Protein AF-A0A8H6XZV1-F1 (afdb_monomer)

Radius of gyration: 16.95 Å; Cα contacts (8 Å, |Δi|>4): 227; chains: 1; bounding box: 50×34×44 Å

Foldseek 3Di:
DLALVVLLVLLVVCVLPLLSLLLSLLLSLLLCVLVVDQLVRSLVRLVVSQVVCVVVVNPVSCVSNVVSSVVQNVCSVVVQFQRQLAARDDPSSVVSVVVSCVVRPAAQAAAPWRQGSHTSVLSNDPPRPDHDDNPDPDDPVSVVVVVVCVVVVNGPPDTPDDDPDDPHGDPDPDPVVPVVPVVVVVPD

pLDDT: mean 71.01, std 20.65, range [26.84, 95.88]

Structure (mmCIF, N/CA/C/O backbone):
data_AF-A0A8H6XZV1-F1
#
_entry.id   AF-A0A8H6XZV1-F1
#
loop_
_atom_site.group_PDB
_atom_site.id
_atom_site.type_symbol
_atom_site.label_atom_id
_atom_site.label_alt_id
_atom_site.label_comp_id
_atom_site.label_asym_id
_atom_si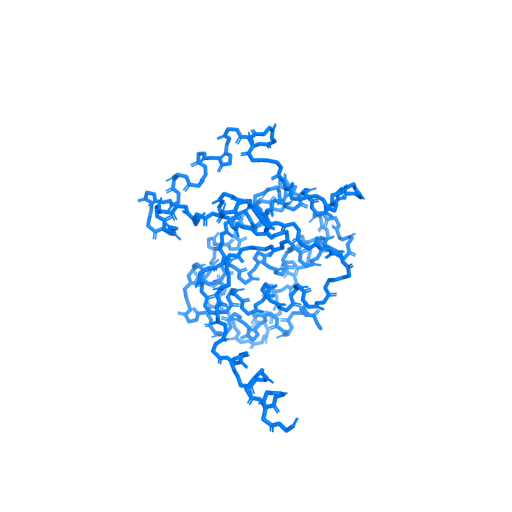te.label_entity_id
_atom_site.label_seq_id
_atom_site.pdbx_PDB_ins_code
_atom_site.Cartn_x
_atom_site.Cartn_y
_atom_site.Cartn_z
_atom_site.occupancy
_atom_site.B_iso_or_equiv
_atom_site.auth_seq_id
_atom_site.auth_comp_id
_atom_site.auth_asym_id
_atom_site.auth_atom_id
_atom_site.pdbx_PDB_model_num
ATOM 1 N N . MET A 1 1 ? 1.923 -13.282 6.979 1.00 62.03 1 MET A N 1
ATOM 2 C CA . MET A 1 1 ? 2.800 -12.203 6.478 1.00 62.03 1 MET A CA 1
ATOM 3 C C . MET A 1 1 ? 2.096 -11.430 5.378 1.00 62.03 1 MET A C 1
ATOM 5 O O . MET A 1 1 ? 1.894 -11.936 4.272 1.00 62.03 1 MET A O 1
ATOM 9 N N . LEU A 1 2 ? 1.661 -10.224 5.756 1.00 76.88 2 LEU A N 1
ATOM 10 C CA . LEU A 1 2 ? 0.868 -9.262 4.983 1.00 76.88 2 LEU A CA 1
ATOM 11 C C . LEU A 1 2 ? -0.341 -9.912 4.285 1.00 76.88 2 LEU A C 1
ATOM 13 O O . LEU A 1 2 ? -0.636 -9.700 3.099 1.00 76.88 2 LEU A O 1
ATOM 17 N N . GLY A 1 3 ? -1.024 -10.777 5.043 1.00 85.38 3 GLY A N 1
ATOM 18 C CA . GLY A 1 3 ? -2.365 -11.261 4.723 1.00 85.38 3 GLY A CA 1
ATOM 19 C C . GLY A 1 3 ? -3.429 -10.193 4.996 1.00 85.38 3 GLY A C 1
ATOM 20 O O . GLY A 1 3 ? -3.113 -9.086 5.419 1.00 85.38 3 GLY A O 1
ATOM 21 N N . GLN A 1 4 ? -4.701 -10.522 4.766 1.00 88.69 4 GLN A N 1
ATOM 22 C CA . GLN A 1 4 ? -5.807 -9.585 5.022 1.00 88.69 4 GLN A CA 1
ATOM 23 C C . GLN A 1 4 ? -5.913 -9.216 6.506 1.00 88.69 4 GLN A C 1
ATOM 25 O O . GLN A 1 4 ? -6.091 -8.049 6.826 1.00 88.69 4 GLN A O 1
ATOM 30 N N . ALA A 1 5 ? -5.721 -10.191 7.400 1.00 91.06 5 ALA A N 1
ATOM 31 C CA . ALA A 1 5 ? -5.729 -9.963 8.843 1.00 91.06 5 ALA A CA 1
ATOM 32 C C . ALA A 1 5 ? -4.570 -9.065 9.309 1.00 91.06 5 ALA A C 1
ATOM 34 O O . ALA A 1 5 ? -4.783 -8.175 10.124 1.00 91.06 5 ALA A O 1
ATOM 35 N N . ASP A 1 6 ? -3.363 -9.267 8.767 1.00 92.00 6 ASP A N 1
ATOM 36 C CA . ASP A 1 6 ? -2.194 -8.442 9.097 1.00 92.00 6 ASP A CA 1
ATOM 37 C C . ASP A 1 6 ? -2.416 -6.985 8.657 1.00 92.00 6 ASP A C 1
ATOM 39 O O . ASP A 1 6 ? -2.192 -6.063 9.430 1.00 92.00 6 ASP A O 1
ATOM 43 N N . ILE A 1 7 ? -2.910 -6.775 7.431 1.00 93.88 7 ILE A N 1
ATOM 44 C CA . ILE A 1 7 ? -3.191 -5.431 6.906 1.00 93.88 7 ILE A CA 1
ATOM 45 C C . ILE A 1 7 ? -4.338 -4.751 7.634 1.00 93.88 7 ILE A C 1
ATOM 47 O O . ILE A 1 7 ? -4.252 -3.557 7.886 1.00 93.88 7 ILE A O 1
ATOM 51 N N . ALA A 1 8 ? -5.379 -5.489 8.014 1.00 93.31 8 ALA A N 1
ATOM 52 C CA . ALA A 1 8 ? -6.466 -4.922 8.798 1.00 93.31 8 ALA A CA 1
ATOM 53 C C . ALA A 1 8 ? -5.961 -4.321 10.119 1.00 93.31 8 ALA A C 1
ATOM 55 O O . ALA A 1 8 ? -6.380 -3.228 10.467 1.00 93.31 8 ALA A O 1
ATOM 56 N N . LYS A 1 9 ? -4.992 -4.963 10.791 1.00 93.38 9 LYS A N 1
ATOM 57 C CA . LYS A 1 9 ? -4.365 -4.403 12.003 1.00 93.38 9 LYS A CA 1
ATOM 58 C C . LYS A 1 9 ? -3.615 -3.097 11.738 1.00 93.38 9 LYS A C 1
ATOM 60 O O . LYS A 1 9 ? -3.653 -2.207 12.574 1.00 93.38 9 LYS A O 1
ATOM 65 N N . TYR A 1 10 ? -2.928 -2.980 10.600 1.00 93.38 10 TYR A N 1
ATOM 66 C CA . TYR A 1 10 ? -2.262 -1.728 10.226 1.00 93.38 10 TYR A CA 1
ATOM 67 C C . TYR A 1 10 ? -3.262 -0.635 9.852 1.00 93.38 10 TYR A C 1
ATOM 69 O O . TYR A 1 10 ? -3.041 0.520 10.187 1.00 93.38 10 TYR A O 1
ATOM 77 N N . LEU A 1 11 ? -4.365 -1.000 9.197 1.00 94.12 11 LEU A N 1
ATOM 78 C CA . LEU A 1 11 ? -5.436 -0.065 8.864 1.00 94.12 11 LEU A CA 1
ATOM 79 C C . LEU A 1 11 ? -6.171 0.439 10.113 1.00 94.12 11 LEU A C 1
ATOM 81 O O . LEU A 1 11 ? -6.528 1.609 10.160 1.00 94.12 11 LEU A O 1
ATOM 85 N N . ASP A 1 12 ? -6.329 -0.399 11.142 1.00 93.19 12 ASP A N 1
ATOM 86 C CA . ASP A 1 12 ? -6.881 0.024 12.437 1.00 93.19 12 ASP A CA 1
ATOM 87 C C . ASP A 1 12 ? -6.015 1.129 13.087 1.00 93.19 12 ASP A C 1
ATOM 89 O O . ASP A 1 12 ? -6.530 1.994 13.786 1.00 93.19 12 ASP A O 1
ATOM 93 N N . GLN A 1 13 ? -4.702 1.136 12.826 1.00 92.44 13 GLN A N 1
ATOM 94 C CA . GLN A 1 13 ? -3.750 2.141 13.328 1.00 92.44 13 GLN A CA 1
ATOM 95 C C . GLN A 1 13 ? -3.710 3.420 12.478 1.00 92.44 13 GLN A C 1
ATOM 97 O O . GLN A 1 13 ? -2.946 4.333 12.785 1.00 92.44 13 GLN A O 1
ATOM 102 N N . CYS A 1 14 ? -4.465 3.487 11.378 1.00 90.69 14 CYS A N 1
ATOM 103 C CA . CYS A 1 14 ? -4.483 4.667 10.519 1.00 90.69 14 CYS A CA 1
ATOM 104 C C . CYS A 1 14 ? -5.343 5.805 11.079 1.00 90.69 14 CYS A C 1
ATOM 106 O O . CYS A 1 14 ? -5.209 6.921 10.583 1.00 90.69 14 CYS A O 1
ATOM 108 N N . GLU A 1 15 ? -6.215 5.537 12.059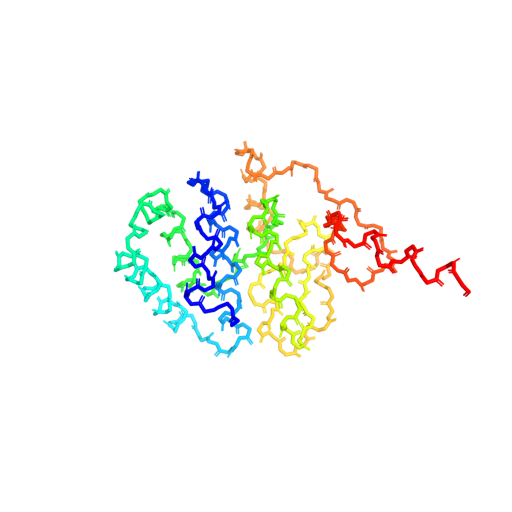 1.00 87.56 15 GLU A N 1
ATOM 109 C CA . GLU A 1 15 ? -7.070 6.544 12.716 1.00 87.56 15 GLU A CA 1
ATOM 110 C C . GLU A 1 15 ? -7.823 7.445 11.708 1.00 87.56 15 GLU A C 1
ATOM 112 O O . GLU A 1 15 ? -7.925 8.657 11.876 1.00 87.56 15 GLU A O 1
ATOM 117 N N . GLY A 1 16 ? -8.290 6.862 10.596 1.00 82.44 16 GLY A N 1
ATOM 118 C CA . GLY A 1 16 ? -8.999 7.568 9.519 1.00 82.44 16 GLY A CA 1
ATOM 119 C C . GLY A 1 16 ? -8.150 8.489 8.636 1.00 82.44 16 GLY A C 1
ATOM 120 O O . GLY A 1 16 ? -8.671 9.120 7.713 1.00 82.44 16 GLY A O 1
ATOM 121 N N . SER A 1 17 ? -6.832 8.549 8.844 1.00 89.25 17 SER A N 1
ATOM 122 C CA . SER A 1 17 ? -5.923 9.308 7.984 1.00 89.25 17 SER A CA 1
ATOM 123 C C . SER A 1 17 ? -5.842 8.692 6.586 1.00 89.25 17 SER A C 1
ATOM 125 O O . SER A 1 17 ? -5.316 7.590 6.397 1.00 89.25 17 SER A O 1
ATOM 127 N N . LYS A 1 18 ? -6.313 9.436 5.576 1.00 89.69 18 LYS A N 1
ATOM 128 C CA . LYS A 1 18 ? -6.272 9.015 4.165 1.00 89.69 18 LYS A CA 1
ATOM 129 C C . LYS A 1 18 ? -4.846 8.700 3.701 1.00 89.69 18 LYS A C 1
ATOM 131 O O . LYS A 1 18 ? -4.644 7.685 3.040 1.00 89.69 18 LYS A O 1
ATOM 136 N N . THR A 1 19 ? -3.860 9.500 4.109 1.00 87.12 19 THR A N 1
ATOM 137 C CA . THR A 1 19 ? -2.440 9.274 3.791 1.00 87.12 19 THR A CA 1
ATOM 138 C C . THR A 1 19 ? -1.932 7.966 4.394 1.00 87.12 19 THR A C 1
ATOM 140 O O . THR A 1 19 ? -1.292 7.172 3.708 1.00 87.12 19 THR A O 1
ATOM 143 N N . ALA A 1 20 ? -2.268 7.686 5.657 1.00 88.75 20 ALA A N 1
ATOM 144 C CA . ALA A 1 20 ? -1.866 6.443 6.314 1.00 88.75 20 ALA A CA 1
ATOM 145 C C . ALA A 1 20 ? -2.493 5.215 5.636 1.00 88.75 20 ALA A C 1
ATOM 147 O O . ALA A 1 20 ? -1.808 4.221 5.380 1.00 88.75 20 ALA A O 1
ATOM 148 N N . ILE A 1 21 ? -3.783 5.305 5.293 1.00 93.81 21 ILE A N 1
ATOM 149 C CA . ILE A 1 21 ? -4.505 4.260 4.559 1.00 93.81 21 ILE A CA 1
ATOM 150 C C . ILE A 1 21 ? -3.850 4.027 3.190 1.00 93.81 21 ILE A C 1
ATOM 152 O O . ILE A 1 21 ? -3.628 2.878 2.807 1.00 93.81 21 ILE A O 1
ATOM 156 N N . GLU A 1 22 ? -3.496 5.091 2.465 1.00 91.38 22 GLU A N 1
ATOM 157 C CA . GLU A 1 22 ? -2.827 4.999 1.163 1.00 91.38 22 GLU A CA 1
ATOM 158 C C . GLU A 1 22 ? -1.477 4.285 1.264 1.00 91.38 22 GLU A C 1
ATOM 160 O O . GLU A 1 22 ? -1.199 3.379 0.474 1.00 91.38 22 GLU A O 1
ATOM 165 N N . GLU A 1 23 ? -0.653 4.641 2.249 1.00 88.81 23 GLU A N 1
ATOM 166 C CA . GLU A 1 23 ? 0.660 4.030 2.452 1.00 88.81 23 GLU A CA 1
ATOM 167 C C . GLU A 1 23 ? 0.552 2.534 2.782 1.00 88.81 23 GLU A C 1
ATOM 169 O O . GLU A 1 23 ? 1.267 1.712 2.194 1.00 88.81 23 GLU A O 1
ATOM 174 N N . VAL A 1 24 ? -0.372 2.164 3.678 1.00 92.81 24 VAL A N 1
ATOM 175 C CA . VAL A 1 24 ? -0.629 0.770 4.075 1.00 92.81 24 VAL A CA 1
ATOM 176 C C . VAL A 1 24 ? -1.159 -0.053 2.898 1.00 92.81 24 VAL A C 1
ATOM 178 O O . VAL A 1 24 ? -0.677 -1.164 2.644 1.00 92.81 24 VAL A O 1
ATOM 181 N N . LEU A 1 25 ? -2.126 0.480 2.146 1.00 93.50 25 LEU A N 1
ATOM 182 C CA . LEU A 1 25 ? -2.696 -0.202 0.983 1.00 93.50 25 LEU A CA 1
ATOM 183 C C . LEU A 1 25 ? -1.689 -0.318 -0.165 1.00 93.50 25 LEU A C 1
ATOM 185 O O . LEU A 1 25 ? -1.622 -1.370 -0.803 1.00 93.50 25 LEU A O 1
ATOM 189 N N . SER A 1 26 ? -0.867 0.706 -0.393 1.00 90.19 26 SER A N 1
ATOM 190 C CA . SER A 1 26 ? 0.217 0.658 -1.378 1.00 90.19 26 SER A CA 1
ATOM 191 C C . SER A 1 26 ? 1.197 -0.464 -1.051 1.00 90.19 26 SER A C 1
ATOM 193 O O . SER A 1 26 ? 1.498 -1.289 -1.915 1.00 90.19 26 SER A O 1
ATOM 195 N N . GLY A 1 27 ? 1.612 -0.578 0.214 1.00 88.62 27 GLY A N 1
ATOM 196 C CA . GLY A 1 27 ? 2.450 -1.685 0.668 1.00 88.62 27 GLY A CA 1
ATOM 197 C C . GLY A 1 27 ? 1.783 -3.051 0.466 1.00 88.62 27 GLY A C 1
ATOM 198 O O . GLY A 1 27 ? 2.404 -3.982 -0.056 1.00 88.62 27 GLY A O 1
ATOM 199 N N . TYR A 1 28 ? 0.494 -3.183 0.797 1.00 92.44 28 TYR A N 1
ATOM 200 C CA . TYR A 1 28 ? -0.253 -4.419 0.540 1.00 92.44 28 TYR A CA 1
ATOM 201 C C . TYR A 1 28 ? -0.241 -4.812 -0.940 1.00 92.44 28 TYR A C 1
ATOM 203 O O . TYR A 1 28 ? -0.022 -5.984 -1.256 1.00 92.44 28 TYR A O 1
ATOM 211 N N . ILE A 1 29 ? -0.467 -3.848 -1.834 1.00 90.69 29 ILE A N 1
ATOM 212 C CA . ILE A 1 29 ? -0.488 -4.058 -3.281 1.00 90.69 29 ILE A CA 1
ATOM 213 C C . ILE A 1 29 ? 0.890 -4.483 -3.787 1.00 90.69 29 ILE A C 1
ATOM 215 O O . ILE A 1 29 ? 0.998 -5.519 -4.449 1.00 90.69 29 ILE A O 1
ATOM 219 N N . VAL A 1 30 ? 1.945 -3.745 -3.430 1.00 86.31 30 VAL A N 1
ATOM 220 C CA . VAL A 1 30 ? 3.322 -4.077 -3.825 1.00 86.31 30 VAL A CA 1
ATOM 221 C C . VAL A 1 30 ? 3.705 -5.469 -3.337 1.00 86.31 30 VAL A C 1
ATOM 223 O O . VAL A 1 30 ? 4.239 -6.262 -4.108 1.00 86.31 30 VAL A O 1
ATOM 226 N N . TRP A 1 31 ? 3.325 -5.844 -2.115 1.00 87.44 31 TRP A N 1
ATOM 227 C CA . TRP A 1 31 ? 3.542 -7.202 -1.621 1.00 87.44 31 TRP A CA 1
ATOM 228 C C . TRP A 1 31 ? 2.863 -8.282 -2.482 1.00 87.44 31 TRP A C 1
ATOM 230 O O . TRP A 1 31 ? 3.402 -9.379 -2.642 1.00 87.44 31 TRP A O 1
ATOM 240 N N . LYS A 1 32 ? 1.687 -8.008 -3.067 1.00 89.25 32 LYS A N 1
ATOM 241 C CA . LYS A 1 32 ? 1.043 -8.960 -3.993 1.00 89.25 32 LYS A CA 1
ATOM 242 C C . LYS A 1 32 ? 1.790 -9.062 -5.313 1.00 89.25 32 LYS A C 1
ATOM 244 O O . LYS A 1 32 ? 1.959 -10.180 -5.800 1.00 89.25 32 LYS A O 1
ATOM 249 N N . TYR A 1 33 ? 2.275 -7.947 -5.843 1.00 84.50 33 TYR A N 1
ATOM 250 C CA . TYR A 1 33 ? 3.098 -7.944 -7.050 1.00 84.50 33 TYR A CA 1
ATOM 251 C C . TYR A 1 33 ? 4.426 -8.675 -6.850 1.00 84.50 33 TYR A C 1
ATOM 253 O O . TYR A 1 33 ? 4.743 -9.558 -7.642 1.00 84.50 33 TYR A O 1
ATOM 261 N N . LEU A 1 34 ? 5.129 -8.432 -5.739 1.00 79.75 34 LEU A N 1
ATOM 262 C CA . LEU A 1 34 ? 6.353 -9.159 -5.369 1.00 79.75 34 LEU A CA 1
ATOM 263 C C . LEU A 1 34 ? 6.137 -10.674 -5.279 1.00 79.75 34 LEU A C 1
ATOM 265 O O . LEU A 1 34 ? 7.055 -11.464 -5.478 1.00 79.75 34 LEU A O 1
ATOM 269 N N . ARG A 1 35 ? 4.904 -11.104 -5.001 1.00 83.25 35 ARG A N 1
ATOM 270 C CA . ARG A 1 35 ? 4.532 -12.520 -4.956 1.00 83.25 35 ARG A CA 1
ATOM 271 C C . ARG A 1 35 ? 4.129 -13.101 -6.313 1.00 83.25 35 ARG A C 1
ATOM 273 O O . ARG A 1 35 ? 3.695 -14.251 -6.345 1.00 83.25 35 ARG A O 1
ATOM 280 N N . GLY A 1 36 ? 4.290 -12.346 -7.398 1.00 77.12 36 GLY A N 1
ATOM 281 C CA . GLY A 1 36 ? 3.984 -12.756 -8.768 1.00 77.12 36 GLY A CA 1
ATOM 282 C C . GLY A 1 36 ? 2.506 -12.619 -9.142 1.00 77.12 36 GLY A C 1
ATOM 283 O O . GLY A 1 36 ? 2.034 -13.306 -10.046 1.00 77.12 36 GLY A O 1
ATOM 284 N N . ALA A 1 37 ? 1.727 -11.797 -8.430 1.00 81.12 37 ALA A N 1
ATOM 285 C CA . ALA A 1 37 ? 0.339 -11.547 -8.811 1.00 81.12 37 ALA A CA 1
ATOM 286 C C . ALA A 1 37 ? 0.258 -10.607 -10.026 1.00 81.12 37 ALA A C 1
ATOM 288 O O . ALA A 1 37 ? 0.925 -9.579 -10.068 1.00 81.12 37 ALA A O 1
ATOM 289 N N . THR A 1 38 ? -0.620 -10.925 -10.980 1.00 85.00 38 THR A N 1
ATOM 290 C CA . THR A 1 38 ? -1.003 -10.006 -12.062 1.00 85.00 38 THR A CA 1
ATOM 291 C C . THR A 1 38 ? -1.937 -8.914 -11.539 1.00 85.00 38 THR A C 1
ATOM 293 O O . THR A 1 38 ? -2.619 -9.121 -10.531 1.00 85.00 38 THR A O 1
ATOM 296 N N . SER A 1 39 ? -2.058 -7.788 -12.248 1.00 86.69 39 SER A N 1
ATOM 297 C CA . SER A 1 39 ? -2.965 -6.694 -11.861 1.00 86.69 39 SER A CA 1
ATOM 298 C C . SER A 1 39 ? -4.404 -7.160 -11.631 1.00 86.69 39 SER A C 1
ATOM 300 O O . SER A 1 39 ? -4.997 -6.839 -10.605 1.00 86.69 39 SER A O 1
ATOM 302 N N . ALA A 1 40 ? -4.944 -8.019 -12.503 1.00 86.31 40 ALA A N 1
ATOM 303 C CA . ALA A 1 40 ? -6.278 -8.598 -12.319 1.00 86.31 40 ALA A CA 1
ATOM 304 C C . ALA A 1 40 ? -6.403 -9.376 -10.994 1.00 86.31 40 ALA A C 1
ATOM 306 O O . ALA A 1 40 ? -7.403 -9.272 -10.280 1.00 86.31 40 ALA A O 1
ATOM 307 N N . ARG A 1 41 ? -5.359 -10.125 -10.618 1.00 89.25 41 ARG A N 1
ATOM 308 C CA . ARG A 1 41 ? -5.326 -10.865 -9.352 1.00 89.25 41 ARG A CA 1
ATOM 309 C C . ARG A 1 41 ? -5.200 -9.924 -8.155 1.00 89.25 41 ARG A C 1
ATOM 311 O O . ARG A 1 41 ? -5.838 -10.179 -7.135 1.00 89.25 41 ARG A O 1
ATOM 318 N N . VAL A 1 42 ? -4.422 -8.847 -8.268 1.00 90.06 42 VAL A N 1
ATOM 319 C CA . VAL A 1 42 ? -4.308 -7.803 -7.237 1.00 90.06 42 VAL A CA 1
ATOM 320 C C . VAL A 1 42 ? -5.651 -7.101 -7.018 1.00 90.06 42 VAL A C 1
ATOM 322 O O . VAL A 1 42 ? -6.067 -6.977 -5.869 1.00 90.06 42 VAL A O 1
ATOM 325 N N . LEU A 1 43 ? -6.386 -6.750 -8.080 1.00 92.38 43 LEU A N 1
ATOM 326 C CA . LEU A 1 43 ? -7.752 -6.210 -7.974 1.00 92.38 43 LEU A CA 1
ATOM 327 C C . LEU A 1 43 ? -8.681 -7.172 -7.229 1.00 92.38 43 LEU A C 1
ATOM 329 O O . LEU A 1 43 ? -9.403 -6.764 -6.319 1.00 92.38 43 LEU A O 1
ATOM 333 N N . GLY A 1 44 ? -8.614 -8.468 -7.549 1.00 94.50 44 GLY A N 1
ATOM 334 C CA . GLY A 1 44 ? -9.344 -9.496 -6.806 1.00 94.50 44 GLY A CA 1
ATOM 335 C C . GLY A 1 44 ? -8.975 -9.520 -5.317 1.00 94.50 44 GLY A C 1
ATOM 336 O O . GLY A 1 44 ? -9.852 -9.610 -4.460 1.00 94.50 44 GLY A O 1
ATOM 337 N N . LYS A 1 45 ? -7.685 -9.381 -4.982 1.00 93.44 45 LYS A N 1
ATOM 338 C CA . LYS A 1 45 ? -7.214 -9.313 -3.589 1.00 93.44 45 LYS A CA 1
ATOM 339 C C . LYS A 1 45 ? -7.684 -8.050 -2.867 1.00 93.44 45 LYS A C 1
ATOM 341 O O . LYS A 1 45 ? -8.090 -8.162 -1.713 1.00 93.44 45 LYS A O 1
ATOM 346 N N . LEU A 1 46 ? -7.694 -6.895 -3.532 1.00 94.12 46 LEU A N 1
ATOM 347 C CA . LEU A 1 46 ? -8.254 -5.657 -2.987 1.00 94.12 46 LEU A CA 1
ATOM 348 C C . LEU A 1 46 ? -9.754 -5.797 -2.725 1.00 94.12 46 LEU A C 1
ATOM 350 O O . LEU A 1 46 ? -10.202 -5.508 -1.620 1.00 94.12 46 LEU A O 1
ATOM 354 N N . ARG A 1 47 ? -10.516 -6.351 -3.677 1.00 93.88 47 ARG A N 1
ATOM 355 C CA . ARG A 1 47 ? -11.945 -6.636 -3.483 1.00 93.88 47 ARG A CA 1
ATOM 356 C C . ARG A 1 47 ? -12.181 -7.545 -2.279 1.00 93.88 47 ARG A C 1
ATOM 358 O O . ARG A 1 47 ? -13.054 -7.266 -1.459 1.00 93.88 47 ARG A O 1
ATOM 365 N N . TYR A 1 48 ? -11.407 -8.623 -2.145 1.00 95.00 48 TYR A N 1
ATOM 366 C CA . TYR A 1 48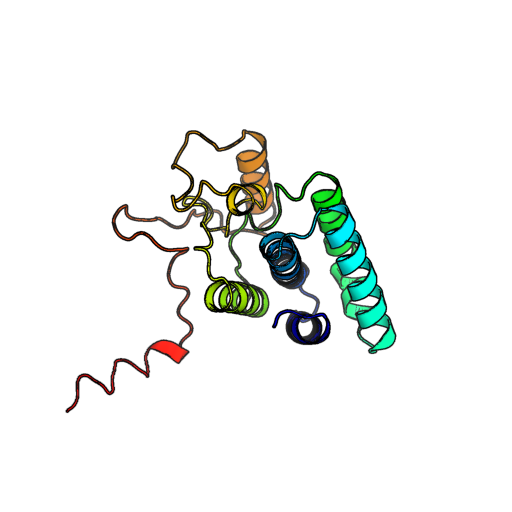 ? -11.529 -9.503 -0.985 1.00 95.00 48 TYR A CA 1
ATOM 367 C C . TYR A 1 48 ? -11.139 -8.808 0.318 1.00 95.00 48 TYR A C 1
ATOM 369 O O . TYR A 1 48 ? -11.745 -9.098 1.344 1.00 95.00 48 TYR A O 1
ATOM 377 N N . LEU A 1 49 ? -10.145 -7.912 0.310 1.00 95.19 49 LEU A N 1
ATOM 378 C CA . LEU A 1 49 ? -9.793 -7.110 1.483 1.00 95.19 49 LEU A CA 1
ATOM 379 C C . LEU A 1 49 ? -10.966 -6.214 1.902 1.00 95.19 49 LEU A C 1
ATOM 381 O O . LEU A 1 49 ? -11.319 -6.213 3.075 1.00 95.19 49 LEU A O 1
ATOM 385 N N . THR A 1 50 ? -11.628 -5.537 0.962 1.00 94.81 50 THR A N 1
ATOM 386 C CA . THR A 1 50 ? -12.824 -4.731 1.251 1.00 94.81 50 THR A CA 1
ATOM 387 C C . THR A 1 50 ? -13.944 -5.578 1.863 1.00 94.81 50 THR A C 1
ATOM 389 O O . THR A 1 50 ? -14.558 -5.175 2.847 1.00 94.81 50 THR A O 1
ATOM 392 N N . ILE A 1 51 ? -14.195 -6.780 1.332 1.00 95.50 51 ILE A N 1
ATOM 393 C CA . ILE A 1 51 ? -15.190 -7.703 1.908 1.00 95.50 51 ILE A CA 1
ATOM 394 C C . ILE A 1 51 ? -14.788 -8.105 3.332 1.00 95.50 51 ILE A C 1
ATOM 396 O O . ILE A 1 51 ? -15.605 -8.029 4.245 1.00 95.50 51 ILE A O 1
ATOM 400 N N . TYR A 1 52 ? -13.526 -8.489 3.531 1.00 95.75 52 TYR A N 1
ATOM 401 C CA . TYR A 1 52 ? -12.995 -8.879 4.835 1.00 95.75 52 TYR A CA 1
ATOM 402 C C . TYR A 1 52 ? -13.143 -7.763 5.879 1.00 95.75 52 TYR A C 1
ATOM 404 O O . TYR A 1 52 ? -13.603 -8.013 6.992 1.00 95.75 52 TYR A O 1
ATOM 412 N N . LEU A 1 53 ? -12.805 -6.522 5.523 1.00 95.31 53 LEU A N 1
ATOM 413 C CA . LEU A 1 53 ? -12.942 -5.373 6.418 1.00 95.31 53 LEU A CA 1
ATOM 414 C C . LEU A 1 53 ? -14.409 -5.142 6.812 1.00 95.31 53 LEU A C 1
ATOM 416 O O . LEU A 1 53 ? -14.691 -4.973 7.993 1.00 95.31 53 LEU A O 1
ATOM 420 N N . ARG A 1 54 ? -15.362 -5.247 5.873 1.00 94.69 54 ARG A N 1
ATOM 421 C CA . ARG A 1 54 ? -16.798 -5.146 6.201 1.00 94.69 54 ARG A CA 1
ATOM 422 C C . ARG A 1 54 ? -17.257 -6.238 7.159 1.00 94.69 54 ARG A C 1
ATOM 424 O O . ARG A 1 54 ? -17.882 -5.940 8.170 1.00 94.69 54 ARG A O 1
ATOM 431 N N . VAL A 1 55 ? -16.934 -7.494 6.853 1.00 95.88 55 VAL A N 1
ATOM 432 C CA . VAL A 1 55 ? -17.381 -8.651 7.648 1.00 95.88 55 VAL A CA 1
ATOM 433 C C . VAL A 1 55 ? -16.771 -8.642 9.052 1.00 95.88 55 VAL A C 1
ATOM 435 O O . VAL A 1 55 ? -17.384 -9.135 9.991 1.00 95.88 55 VAL A O 1
ATOM 438 N N . THR A 1 56 ? -15.591 -8.045 9.222 1.00 94.81 56 THR A N 1
ATOM 439 C CA . THR A 1 56 ? -14.908 -7.953 10.521 1.00 94.81 56 THR A CA 1
ATOM 440 C C . THR A 1 56 ? -15.200 -6.661 11.293 1.00 94.81 56 THR A C 1
ATOM 442 O O . THR A 1 56 ? -14.474 -6.348 12.234 1.00 94.81 56 THR A O 1
ATOM 445 N N . GLY A 1 57 ? -16.238 -5.903 10.913 1.00 93.00 57 GLY A N 1
ATOM 446 C CA . GLY A 1 57 ? -16.668 -4.689 11.623 1.00 93.00 57 GLY A CA 1
ATOM 447 C C . GLY A 1 57 ? -15.830 -3.434 11.342 1.00 93.00 57 GLY A C 1
ATOM 448 O O . GLY A 1 57 ? -16.040 -2.399 11.964 1.00 93.00 57 GLY A O 1
ATOM 449 N N . ARG A 1 58 ? -14.909 -3.484 10.375 1.00 94.56 58 ARG A N 1
ATOM 450 C CA . ARG A 1 58 ? -14.024 -2.375 9.970 1.00 94.56 58 ARG A CA 1
ATOM 451 C C . ARG A 1 58 ? -14.560 -1.619 8.752 1.00 94.56 58 ARG A C 1
ATOM 453 O O . ARG A 1 58 ? -13.808 -1.226 7.864 1.00 94.56 58 ARG A O 1
ATOM 460 N N . GLY A 1 59 ? -15.883 -1.469 8.673 1.00 92.56 59 GLY A N 1
ATOM 461 C CA . GLY A 1 59 ? -16.549 -0.764 7.573 1.00 92.56 59 GLY A CA 1
ATOM 462 C C . GLY A 1 59 ? -16.119 0.70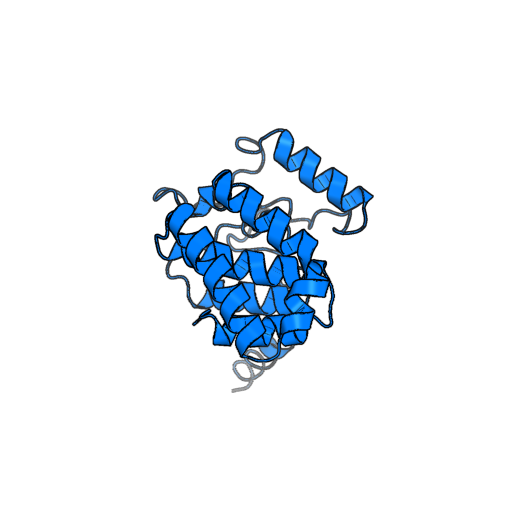1 7.459 1.00 92.56 59 GLY A C 1
ATOM 463 O O . GLY A 1 59 ? -15.870 1.163 6.350 1.00 92.56 59 GLY A O 1
ATOM 464 N N . HIS A 1 60 ? -15.929 1.370 8.601 1.00 92.81 60 HIS A N 1
ATOM 465 C CA . HIS A 1 60 ? -15.517 2.776 8.687 1.00 92.81 60 HIS A CA 1
ATOM 466 C C . HIS A 1 60 ? -14.221 3.071 7.913 1.00 92.81 60 HIS A C 1
ATOM 468 O O . HIS A 1 60 ? -14.163 4.046 7.179 1.00 92.81 60 HIS A O 1
ATOM 474 N N . ILE A 1 61 ? -13.236 2.164 7.935 1.00 94.06 61 ILE A N 1
ATOM 475 C CA . ILE A 1 61 ? -11.971 2.304 7.185 1.00 94.06 61 ILE A CA 1
ATOM 476 C C . ILE A 1 61 ? -12.218 2.419 5.673 1.00 94.06 61 ILE A C 1
ATOM 478 O O . ILE A 1 61 ? -11.513 3.130 4.957 1.00 94.06 61 ILE A O 1
ATOM 482 N N . ILE A 1 62 ? -13.220 1.699 5.159 1.00 93.06 62 ILE A N 1
ATOM 483 C CA . ILE A 1 62 ? -13.584 1.753 3.738 1.00 93.06 62 ILE A CA 1
ATOM 484 C C . ILE A 1 62 ? -14.283 3.073 3.418 1.00 93.06 62 ILE A C 1
ATOM 486 O O . ILE A 1 62 ? -14.114 3.586 2.317 1.00 93.06 62 ILE A O 1
ATOM 490 N N . GLU A 1 63 ? -15.077 3.596 4.348 1.00 92.31 63 GLU A N 1
ATOM 491 C CA . GLU A 1 63 ? -15.798 4.859 4.188 1.00 92.31 63 GLU A CA 1
ATOM 492 C C . GLU A 1 63 ? -14.827 6.046 4.229 1.00 92.31 63 GLU A C 1
ATOM 494 O O . GLU A 1 63 ? -14.797 6.848 3.297 1.00 92.31 63 GLU A O 1
ATOM 499 N N . GLU A 1 64 ? -13.954 6.092 5.234 1.00 91.50 64 GLU A N 1
ATOM 500 C CA . GLU A 1 64 ? -12.909 7.108 5.409 1.00 91.50 64 GLU A CA 1
ATOM 501 C C . GLU A 1 64 ? -11.889 7.084 4.258 1.00 91.50 64 GLU A C 1
ATOM 503 O O . GLU A 1 64 ? -11.488 8.124 3.729 1.00 91.50 64 GLU A O 1
ATOM 508 N N . GLY A 1 65 ? -11.506 5.881 3.822 1.00 91.06 65 GLY A N 1
ATOM 509 C CA . GLY A 1 65 ? -10.553 5.643 2.741 1.00 91.06 65 GLY A CA 1
ATOM 510 C C . GLY A 1 65 ? -11.174 5.479 1.352 1.00 91.06 65 GLY A C 1
ATOM 511 O O . GLY A 1 65 ? -10.477 5.015 0.448 1.00 91.06 65 GLY A O 1
ATOM 512 N N . ALA A 1 66 ? -12.457 5.799 1.144 1.00 91.31 66 ALA A N 1
ATOM 513 C CA . ALA A 1 66 ? -13.177 5.438 -0.085 1.00 91.31 66 ALA A CA 1
ATOM 514 C C . ALA A 1 66 ? -12.484 5.937 -1.365 1.00 91.31 66 ALA A C 1
ATOM 516 O O . ALA A 1 66 ? -12.367 5.194 -2.344 1.00 91.31 66 ALA A O 1
ATOM 517 N N . ASP A 1 67 ? -11.993 7.177 -1.349 1.00 90.56 67 ASP A N 1
ATOM 518 C CA . ASP A 1 67 ? -11.271 7.771 -2.480 1.00 90.56 67 ASP A CA 1
ATOM 519 C C . ASP A 1 67 ? -9.924 7.083 -2.705 1.00 90.56 67 ASP A C 1
ATOM 521 O O . ASP A 1 67 ? -9.579 6.756 -3.839 1.00 90.56 67 ASP A O 1
ATOM 525 N N . VAL A 1 68 ? -9.208 6.769 -1.624 1.00 91.56 68 VAL A N 1
ATOM 526 C CA . VAL A 1 68 ? -7.916 6.074 -1.666 1.00 91.56 68 VAL A CA 1
ATOM 527 C C . VAL A 1 68 ? -8.073 4.686 -2.285 1.00 91.56 68 VAL A C 1
ATOM 529 O O . VAL A 1 68 ? -7.324 4.317 -3.189 1.00 91.56 68 VAL A O 1
ATOM 532 N N . PHE A 1 69 ? -9.088 3.925 -1.866 1.00 91.94 69 PHE A N 1
ATOM 533 C CA . PHE A 1 69 ? -9.397 2.624 -2.460 1.00 91.94 69 PHE A CA 1
ATOM 534 C C . PHE A 1 69 ? -9.691 2.740 -3.959 1.00 91.94 69 PHE A C 1
ATOM 536 O O . PHE A 1 69 ? -9.176 1.937 -4.736 1.00 91.94 69 PHE A O 1
ATOM 543 N N . LYS A 1 70 ? -10.492 3.729 -4.378 1.00 91.81 70 LYS A N 1
ATOM 544 C CA . LYS A 1 70 ? -10.808 3.951 -5.798 1.00 91.81 70 LYS A CA 1
ATOM 545 C C . LYS A 1 70 ? -9.558 4.287 -6.603 1.00 91.81 70 LYS A C 1
ATOM 547 O O . LYS A 1 70 ? -9.319 3.643 -7.622 1.00 91.81 70 LYS A O 1
ATOM 552 N N . ILE A 1 71 ? -8.764 5.251 -6.137 1.00 89.56 71 ILE A N 1
ATOM 553 C CA . ILE A 1 71 ? -7.531 5.686 -6.802 1.00 89.56 71 ILE A CA 1
ATOM 554 C C . ILE A 1 71 ? -6.591 4.493 -6.959 1.00 89.56 71 ILE A C 1
ATOM 556 O O . ILE A 1 71 ? -6.212 4.159 -8.076 1.00 89.56 71 ILE A O 1
ATOM 560 N N . LEU A 1 72 ? -6.299 3.766 -5.877 1.00 90.12 72 LEU A N 1
ATOM 561 C CA . LEU A 1 72 ? -5.393 2.620 -5.937 1.00 90.12 72 LEU A CA 1
ATOM 562 C C . LEU A 1 72 ? -5.927 1.483 -6.818 1.00 90.12 72 LEU A C 1
ATOM 564 O O . LEU A 1 72 ? -5.145 0.839 -7.513 1.00 90.12 72 LEU A O 1
ATOM 568 N N . MET A 1 73 ? -7.240 1.233 -6.849 1.00 91.25 73 MET A N 1
ATOM 569 C CA . MET A 1 73 ? -7.815 0.258 -7.784 1.00 91.25 73 MET A CA 1
ATOM 570 C C . MET A 1 73 ? -7.645 0.692 -9.245 1.00 91.25 73 MET A C 1
ATOM 572 O O . MET A 1 73 ? -7.299 -0.144 -10.079 1.00 91.25 73 MET A O 1
ATOM 576 N N . LEU A 1 74 ? -7.851 1.974 -9.560 1.00 86.62 74 LEU A N 1
ATOM 577 C CA . LEU A 1 74 ? -7.606 2.510 -10.902 1.00 86.62 74 LEU A CA 1
ATOM 578 C C . LEU A 1 74 ? -6.125 2.404 -11.276 1.00 86.62 74 LEU A C 1
ATOM 580 O O . LEU A 1 74 ? -5.809 1.990 -12.390 1.00 86.62 74 LEU A O 1
ATOM 584 N N . GLU A 1 75 ? -5.220 2.678 -10.335 1.00 85.50 75 GLU A N 1
ATOM 585 C CA . GLU A 1 75 ? -3.784 2.513 -10.558 1.00 85.50 75 GLU A CA 1
ATOM 586 C C . GLU A 1 75 ? -3.403 1.070 -10.857 1.00 85.50 75 GLU A C 1
ATOM 588 O O . GLU A 1 75 ? -2.688 0.806 -11.822 1.00 85.50 75 GLU A O 1
ATOM 593 N N . VAL A 1 76 ? -3.908 0.117 -10.071 1.00 87.00 76 VAL A N 1
ATOM 594 C CA . VAL A 1 76 ? -3.686 -1.313 -10.319 1.00 87.00 76 VAL A CA 1
ATOM 595 C C . VAL A 1 76 ? -4.240 -1.709 -11.689 1.00 87.00 76 VAL A C 1
ATOM 597 O O . VAL A 1 76 ? -3.563 -2.422 -12.431 1.00 87.00 76 VAL A O 1
ATOM 600 N N . ALA A 1 77 ? -5.438 -1.239 -12.053 1.00 82.75 77 ALA A N 1
ATOM 601 C CA . ALA A 1 77 ? -6.030 -1.500 -13.365 1.00 82.75 77 ALA A CA 1
ATOM 602 C C . ALA A 1 77 ? -5.164 -0.948 -14.512 1.00 82.75 77 ALA A C 1
ATOM 604 O O . ALA A 1 77 ? -5.017 -1.617 -15.532 1.00 82.75 77 ALA A O 1
ATOM 605 N N . GLY A 1 78 ? -4.528 0.210 -14.309 1.00 77.38 78 GLY A N 1
ATOM 606 C CA . GLY A 1 78 ? -3.548 0.809 -15.220 1.00 77.38 78 GLY A CA 1
ATOM 607 C C . GLY A 1 78 ? -2.149 0.177 -15.192 1.00 77.38 78 GLY A C 1
ATOM 608 O O . GLY A 1 78 ? -1.254 0.672 -15.870 1.00 77.38 78 GLY A O 1
ATOM 609 N N . GLY A 1 79 ? -1.932 -0.897 -14.421 1.00 73.00 79 GLY A N 1
ATOM 610 C CA . GLY A 1 79 ? -0.659 -1.632 -14.354 1.00 73.00 79 GLY A CA 1
ATOM 611 C C . GLY A 1 79 ? 0.114 -1.476 -13.040 1.00 73.00 79 GLY A C 1
ATOM 612 O O . GLY A 1 79 ? 1.054 -2.224 -12.794 1.00 73.00 79 GLY A O 1
ATOM 613 N N . GLY A 1 80 ? -0.298 -0.564 -12.159 1.00 74.88 80 GLY A N 1
ATOM 614 C CA . GLY A 1 80 ? 0.308 -0.355 -10.841 1.00 74.88 80 GLY A CA 1
ATOM 615 C C . GLY A 1 80 ? 1.570 0.510 -10.852 1.00 74.88 80 GLY A C 1
ATOM 616 O O . GLY A 1 80 ? 2.217 0.656 -9.818 1.00 74.88 80 GLY A O 1
ATOM 617 N N . GLY A 1 81 ? 1.912 1.122 -11.989 1.00 69.56 81 GLY A N 1
ATOM 618 C CA . GLY A 1 81 ? 3.150 1.887 -12.172 1.00 69.56 81 GLY A CA 1
ATOM 619 C C . GLY A 1 81 ? 3.332 3.090 -11.238 1.00 69.56 81 GLY A C 1
ATOM 620 O O . GLY A 1 81 ? 4.448 3.568 -11.106 1.00 69.56 81 GLY A O 1
ATOM 621 N N . ARG A 1 82 ? 2.280 3.570 -10.563 1.00 73.75 82 ARG A N 1
ATOM 622 C CA . ARG A 1 82 ? 2.340 4.698 -9.609 1.00 73.75 82 ARG A CA 1
ATOM 623 C C . ARG A 1 82 ? 2.417 4.286 -8.143 1.00 73.75 82 ARG A C 1
ATOM 625 O O . ARG A 1 82 ? 2.657 5.115 -7.270 1.00 73.75 82 ARG A O 1
ATOM 632 N N . ILE A 1 83 ? 2.212 3.006 -7.859 1.00 80.44 83 ILE A N 1
ATOM 633 C CA . ILE A 1 83 ? 2.024 2.524 -6.494 1.00 80.44 83 ILE A CA 1
ATOM 634 C C . ILE A 1 83 ? 3.381 2.418 -5.803 1.00 80.44 83 ILE A C 1
ATOM 636 O O . ILE A 1 83 ? 4.288 1.773 -6.322 1.00 80.44 83 ILE A O 1
ATOM 640 N N . GLY A 1 84 ? 3.504 3.039 -4.626 1.00 72.19 84 GLY A N 1
ATOM 641 C CA . GLY A 1 84 ? 4.753 3.058 -3.858 1.00 72.19 84 GLY A CA 1
ATOM 642 C C . GLY A 1 84 ? 5.803 4.053 -4.367 1.00 72.19 84 GLY A C 1
ATOM 643 O O . GLY A 1 84 ? 6.948 4.001 -3.931 1.00 72.19 84 GLY A O 1
ATOM 644 N N . LEU A 1 85 ? 5.444 4.974 -5.269 1.00 70.44 85 LEU A N 1
ATOM 645 C CA . LEU A 1 85 ? 6.375 5.995 -5.765 1.00 70.44 85 LEU A CA 1
ATOM 646 C C . LEU A 1 85 ? 6.738 7.047 -4.699 1.00 70.44 85 LEU A C 1
ATOM 648 O O . LEU A 1 85 ? 7.806 7.649 -4.761 1.00 70.44 85 LEU A O 1
ATOM 652 N N . LEU A 1 86 ? 5.856 7.264 -3.724 1.00 71.19 86 LEU A N 1
ATOM 653 C CA . LEU A 1 86 ? 6.032 8.263 -2.673 1.00 71.19 86 LEU A CA 1
ATOM 654 C C . LEU A 1 86 ? 6.601 7.645 -1.389 1.00 71.19 86 LEU A C 1
ATOM 656 O O . LEU A 1 86 ? 6.341 6.469 -1.106 1.00 71.19 86 LEU A O 1
ATOM 660 N N . PRO A 1 87 ? 7.360 8.423 -0.598 1.00 69.44 87 PRO A N 1
ATOM 661 C CA . PRO A 1 87 ? 7.913 7.950 0.659 1.00 69.44 87 PRO A CA 1
ATOM 662 C C . PRO A 1 87 ? 6.795 7.748 1.684 1.00 69.44 87 PRO A C 1
ATOM 664 O O . PRO A 1 87 ? 5.877 8.562 1.785 1.00 69.44 87 PRO A O 1
ATOM 667 N N . ALA A 1 88 ? 6.899 6.684 2.481 1.00 79.06 88 ALA A N 1
ATOM 668 C CA . ALA A 1 88 ? 6.000 6.476 3.609 1.00 79.06 88 ALA A CA 1
ATOM 669 C C . ALA A 1 88 ? 6.377 7.407 4.771 1.00 79.06 88 ALA A C 1
ATOM 671 O O . ALA A 1 88 ? 7.493 7.357 5.296 1.00 79.06 88 ALA A O 1
ATOM 672 N N . GLN A 1 89 ? 5.437 8.241 5.192 1.00 79.25 89 GLN A N 1
ATOM 673 C CA . GLN A 1 89 ? 5.604 9.255 6.228 1.00 79.25 89 GLN A CA 1
ATOM 674 C C . GLN A 1 89 ? 4.938 8.839 7.538 1.00 79.25 89 GLN A C 1
ATOM 676 O O . GLN A 1 89 ? 5.455 9.147 8.618 1.00 79.25 89 GLN A O 1
ATOM 681 N N . THR A 1 90 ? 3.841 8.087 7.456 1.00 81.56 90 THR A N 1
ATOM 682 C CA . THR A 1 90 ? 3.050 7.691 8.620 1.00 81.56 90 THR A CA 1
ATOM 683 C C . THR A 1 90 ? 3.662 6.494 9.342 1.00 81.56 90 THR A C 1
ATOM 685 O O . THR A 1 90 ? 4.345 5.654 8.750 1.00 81.56 90 THR A O 1
ATOM 688 N N . VAL A 1 91 ? 3.416 6.395 10.651 1.00 83.12 91 VAL A N 1
ATOM 689 C CA . VAL A 1 91 ? 3.851 5.252 11.471 1.00 83.12 91 VAL A CA 1
ATOM 690 C C . VAL A 1 91 ? 3.343 3.909 10.913 1.00 83.12 91 VAL A C 1
ATOM 692 O O . VAL A 1 91 ? 4.183 3.033 10.671 1.00 83.12 91 VAL A O 1
ATOM 695 N N . PRO A 1 92 ? 2.032 3.714 10.641 1.00 86.88 92 PRO A N 1
ATOM 696 C CA . PRO A 1 92 ? 1.539 2.445 10.100 1.00 86.88 92 PRO A CA 1
ATOM 697 C C . PRO A 1 92 ? 2.071 2.155 8.689 1.00 86.88 92 PRO A C 1
ATOM 699 O O . PRO A 1 92 ? 2.440 1.014 8.399 1.00 86.88 92 PRO A O 1
ATOM 702 N N . GLY A 1 93 ? 2.202 3.172 7.830 1.00 84.81 93 GLY A N 1
ATOM 703 C CA . GLY A 1 93 ? 2.797 3.017 6.503 1.00 84.81 93 GLY A CA 1
ATOM 704 C C . GLY A 1 93 ? 4.245 2.532 6.571 1.00 84.81 93 GLY A C 1
ATOM 705 O O . GLY A 1 93 ? 4.594 1.510 5.973 1.00 84.81 93 GLY A O 1
ATOM 706 N N . LYS A 1 94 ? 5.084 3.193 7.378 1.00 81.38 94 LYS A N 1
ATOM 707 C CA . LYS A 1 94 ? 6.475 2.776 7.629 1.00 81.38 94 LYS A CA 1
ATOM 708 C C . LYS A 1 94 ? 6.555 1.344 8.152 1.00 81.38 94 LYS A C 1
ATOM 710 O O . LYS A 1 94 ? 7.402 0.571 7.700 1.00 81.38 94 LYS A O 1
ATOM 715 N N . ALA A 1 95 ? 5.670 0.965 9.074 1.00 84.00 95 ALA A N 1
ATOM 716 C CA . ALA A 1 95 ? 5.649 -0.377 9.643 1.00 84.00 95 ALA A CA 1
ATOM 717 C C . ALA A 1 95 ? 5.360 -1.457 8.584 1.00 84.00 95 ALA A C 1
ATOM 719 O O . ALA A 1 95 ? 6.060 -2.473 8.542 1.00 84.00 95 ALA A O 1
ATOM 720 N N . VAL A 1 96 ? 4.397 -1.218 7.686 1.00 86.88 96 VAL A N 1
ATOM 721 C CA . VAL A 1 96 ? 4.097 -2.124 6.564 1.00 86.88 96 VAL A CA 1
ATOM 722 C C . VAL A 1 96 ? 5.291 -2.250 5.626 1.00 86.88 96 VAL A C 1
ATOM 724 O O . VAL A 1 96 ? 5.722 -3.366 5.336 1.00 86.88 96 VAL A O 1
ATOM 727 N N . TRP A 1 97 ? 5.872 -1.135 5.185 1.00 82.06 97 TRP A N 1
ATOM 728 C CA . TRP A 1 97 ? 7.017 -1.159 4.271 1.00 82.06 97 TRP A CA 1
ATOM 729 C C . TRP A 1 97 ? 8.250 -1.834 4.882 1.00 82.06 97 TRP A C 1
ATOM 731 O O . TRP A 1 97 ? 8.956 -2.578 4.200 1.00 82.06 97 TRP A O 1
ATOM 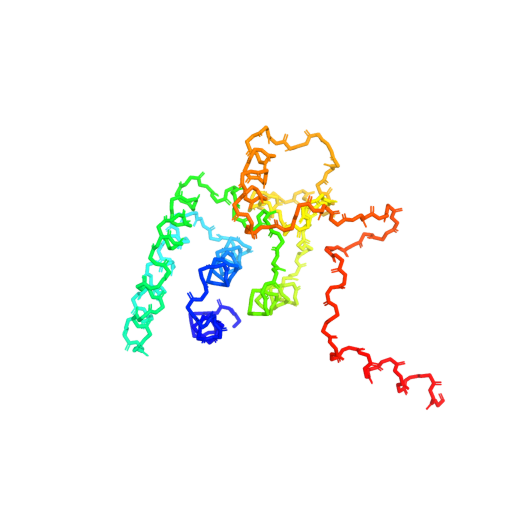741 N N . ASN A 1 98 ? 8.470 -1.675 6.188 1.00 79.81 98 ASN A N 1
ATOM 742 C CA . ASN A 1 98 ? 9.498 -2.414 6.922 1.00 79.81 98 ASN A CA 1
ATOM 743 C C . ASN A 1 98 ? 9.223 -3.919 6.951 1.00 79.81 98 ASN A C 1
ATOM 745 O O . ASN A 1 98 ? 10.142 -4.714 6.750 1.00 79.81 98 ASN A O 1
ATOM 749 N N . ALA A 1 99 ? 7.970 -4.324 7.165 1.00 83.19 99 ALA A N 1
ATOM 750 C CA . ALA A 1 99 ? 7.588 -5.731 7.133 1.00 83.19 99 ALA A CA 1
ATOM 751 C C . ALA A 1 99 ? 7.823 -6.353 5.746 1.00 83.19 99 ALA A C 1
ATOM 753 O O . ALA A 1 99 ? 8.336 -7.468 5.668 1.00 83.19 99 ALA A O 1
ATOM 754 N N . ILE A 1 100 ? 7.518 -5.626 4.663 1.00 81.38 100 ILE A N 1
ATOM 755 C CA . ILE A 1 100 ? 7.802 -6.060 3.284 1.00 81.38 100 ILE A CA 1
ATOM 756 C C . ILE A 1 100 ? 9.308 -6.238 3.091 1.00 81.38 100 ILE A C 1
ATOM 758 O O . ILE A 1 100 ? 9.726 -7.296 2.634 1.00 81.38 100 ILE A O 1
ATOM 762 N N . ARG A 1 101 ? 10.126 -5.251 3.481 1.00 75.56 101 ARG A N 1
ATOM 763 C CA . ARG A 1 101 ? 11.591 -5.314 3.336 1.00 75.56 101 ARG A CA 1
ATOM 764 C C . ARG A 1 101 ? 12.208 -6.515 4.046 1.00 75.56 101 ARG A C 1
ATOM 766 O O . ARG A 1 101 ? 13.062 -7.178 3.479 1.00 75.56 101 ARG A O 1
ATOM 773 N N . ARG A 1 102 ? 11.751 -6.820 5.264 1.00 77.12 102 ARG A N 1
ATOM 774 C CA . ARG A 1 102 ? 12.226 -7.990 6.024 1.00 77.12 102 ARG A CA 1
ATOM 775 C C . ARG A 1 102 ? 11.783 -9.318 5.404 1.00 77.12 102 ARG A C 1
ATOM 777 O O . ARG A 1 102 ? 12.448 -10.327 5.596 1.00 77.12 102 ARG A O 1
ATOM 784 N N . ALA A 1 103 ? 10.639 -9.329 4.722 1.00 77.25 103 ALA A N 1
ATOM 785 C CA . ALA A 1 103 ? 10.043 -10.534 4.148 1.00 77.25 103 ALA A CA 1
ATOM 786 C C . ALA A 1 103 ? 10.480 -10.811 2.703 1.00 77.25 103 ALA A C 1
ATOM 788 O O . ALA A 1 103 ? 10.377 -11.946 2.236 1.00 77.25 103 ALA A O 1
ATOM 789 N N . ALA A 1 104 ? 10.880 -9.776 1.968 1.00 71.56 104 ALA A N 1
ATOM 790 C CA . ALA A 1 104 ? 11.294 -9.887 0.584 1.00 71.56 104 ALA A CA 1
ATOM 791 C C . ALA A 1 104 ? 12.704 -10.484 0.505 1.00 71.56 104 ALA A C 1
ATOM 793 O O . ALA A 1 104 ? 13.640 -9.992 1.124 1.00 71.56 104 ALA A O 1
ATOM 794 N N . SER A 1 105 ? 12.860 -11.536 -0.296 1.00 64.06 105 SER A N 1
ATOM 795 C CA . SER A 1 105 ? 14.171 -12.095 -0.649 1.00 64.06 105 SER A CA 1
ATOM 796 C C . SER A 1 105 ? 14.886 -11.288 -1.739 1.00 64.06 105 SER A C 1
ATOM 798 O O . SER A 1 105 ? 16.045 -11.553 -2.035 1.00 64.06 105 SER A O 1
ATOM 800 N N . LEU A 1 106 ? 14.175 -10.349 -2.372 1.00 61.25 106 LEU A N 1
ATOM 801 C CA . LEU A 1 106 ? 14.691 -9.444 -3.393 1.00 61.25 106 LEU A CA 1
ATOM 802 C C . LEU A 1 106 ? 14.869 -8.050 -2.785 1.00 61.25 106 LEU A C 1
ATOM 804 O O . LEU A 1 106 ? 14.011 -7.630 -2.000 1.00 61.25 106 LEU A O 1
ATOM 808 N N . PRO A 1 107 ? 15.937 -7.318 -3.147 1.00 62.34 107 PRO A N 1
ATOM 809 C CA . PRO A 1 107 ? 16.103 -5.946 -2.701 1.00 62.34 107 PRO A CA 1
ATOM 810 C C . PRO A 1 107 ? 14.928 -5.113 -3.219 1.00 62.34 107 PRO A C 1
ATOM 812 O O . PRO A 1 107 ? 14.710 -5.013 -4.426 1.00 62.34 107 PRO A O 1
ATOM 815 N N . LEU A 1 108 ? 14.158 -4.510 -2.309 1.00 66.19 108 LEU A N 1
ATOM 816 C CA . LEU A 1 108 ? 13.264 -3.431 -2.709 1.00 66.19 108 LEU A CA 1
ATOM 817 C C . LEU A 1 108 ? 14.143 -2.267 -3.144 1.00 66.19 108 LEU A C 1
ATOM 819 O O . LEU A 1 108 ? 14.786 -1.617 -2.316 1.00 66.19 108 LEU A O 1
ATOM 823 N N . VAL A 1 109 ? 14.156 -2.028 -4.453 1.00 63.38 109 VAL A N 1
ATOM 824 C CA . VAL A 1 109 ? 14.635 -0.781 -5.036 1.00 63.38 109 VAL A CA 1
ATOM 825 C C . VAL A 1 109 ? 13.938 0.375 -4.317 1.00 63.38 109 VAL A C 1
ATOM 827 O O . VAL A 1 109 ? 12.861 0.224 -3.750 1.00 63.38 109 VAL A O 1
ATOM 830 N N . THR A 1 110 ? 14.612 1.506 -4.202 1.00 60.72 110 THR A N 1
ATOM 831 C CA . THR A 1 110 ? 14.028 2.729 -3.663 1.00 60.72 110 THR A CA 1
ATOM 832 C C . THR A 1 110 ? 14.361 3.828 -4.654 1.00 60.72 110 THR A C 1
ATOM 834 O O . THR A 1 110 ? 15.486 3.882 -5.153 1.00 60.72 110 THR A O 1
ATOM 837 N N . ASP A 1 111 ? 13.383 4.666 -4.965 1.00 59.28 111 ASP A N 1
ATOM 838 C CA . ASP A 1 111 ? 13.579 5.888 -5.722 1.00 59.28 111 ASP A CA 1
ATOM 839 C C . ASP A 1 111 ? 14.565 6.787 -4.964 1.00 59.28 111 ASP A C 1
ATOM 841 O O . ASP A 1 111 ? 14.336 7.154 -3.811 1.00 59.28 111 ASP A O 1
ATOM 845 N N . SER A 1 112 ? 15.690 7.108 -5.600 1.00 55.59 112 SER A N 1
ATOM 846 C CA . SER A 1 112 ? 16.781 7.861 -4.980 1.00 55.59 112 SER A CA 1
ATOM 847 C C . SER A 1 112 ? 16.488 9.353 -4.823 1.00 55.59 112 SER A C 1
ATOM 849 O O . SER A 1 112 ? 17.367 10.089 -4.394 1.00 55.59 112 SER A O 1
ATOM 851 N N . VAL A 1 113 ? 15.317 9.830 -5.247 1.00 55.09 113 VAL A N 1
ATOM 852 C CA . VAL A 1 113 ? 14.950 11.249 -5.250 1.00 55.09 113 VAL A CA 1
ATOM 853 C C . VAL A 1 113 ? 13.781 11.478 -4.310 1.00 55.09 113 VAL A C 1
ATOM 855 O O . VAL A 1 113 ? 13.866 12.290 -3.395 1.00 55.09 113 VAL A O 1
ATOM 858 N N . TYR A 1 114 ? 12.704 10.723 -4.495 1.00 60.25 114 TYR A N 1
ATOM 859 C CA . TYR A 1 114 ? 11.504 10.835 -3.670 1.00 60.25 114 T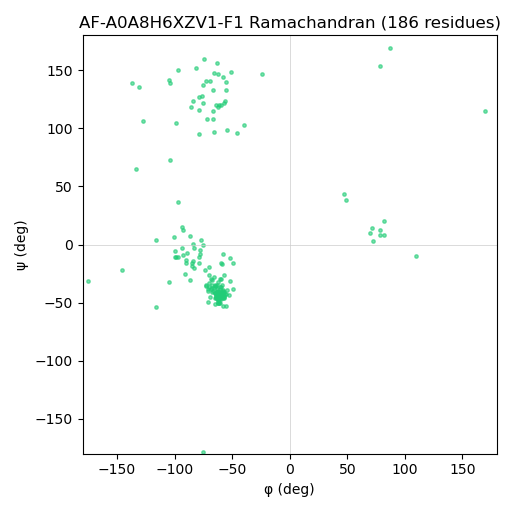YR A CA 1
ATOM 860 C C . TYR A 1 114 ? 11.550 9.921 -2.456 1.00 60.25 114 TYR A C 1
ATOM 862 O O . TYR A 1 114 ? 10.758 10.087 -1.532 1.00 60.25 114 TYR A O 1
ATOM 870 N N . GLY A 1 115 ? 12.445 8.935 -2.445 1.00 57.84 115 GLY A N 1
ATOM 871 C CA . GLY A 1 115 ? 12.472 7.948 -1.389 1.00 57.84 115 GLY A CA 1
ATOM 872 C C . GLY A 1 115 ? 11.276 7.002 -1.435 1.00 57.84 115 GLY A C 1
ATOM 873 O O . GLY A 1 115 ? 11.057 6.248 -0.511 1.00 57.84 115 GLY A O 1
ATOM 874 N N . GLY A 1 116 ? 10.435 6.967 -2.460 1.00 62.72 116 GLY A N 1
ATOM 875 C CA . GLY A 1 116 ? 9.474 5.867 -2.532 1.00 62.72 116 GLY A CA 1
ATOM 876 C C . GLY A 1 116 ? 10.203 4.526 -2.666 1.00 62.72 116 GLY A C 1
ATOM 877 O O . GLY A 1 116 ? 11.297 4.493 -3.217 1.00 62.72 116 GLY A O 1
ATOM 878 N N . PRO A 1 117 ? 9.611 3.387 -2.283 1.00 60.94 117 PRO A N 1
ATOM 879 C CA . PRO A 1 117 ? 10.016 2.079 -2.814 1.00 60.94 117 PRO A CA 1
ATOM 880 C C . PRO A 1 117 ? 10.113 2.081 -4.362 1.00 60.94 117 PRO A C 1
ATOM 882 O O . PRO A 1 117 ? 10.784 1.260 -4.967 1.00 60.94 117 PRO A O 1
ATOM 885 N N . GLY A 1 118 ? 9.541 3.068 -5.041 1.00 61.31 118 GLY A N 1
ATOM 886 C CA . GLY A 1 118 ? 9.617 3.179 -6.485 1.00 61.31 118 GLY A CA 1
ATOM 887 C C . GLY A 1 118 ? 8.481 2.386 -7.125 1.00 61.31 118 GLY A C 1
ATOM 888 O O . GLY A 1 118 ? 7.730 1.682 -6.444 1.00 61.31 118 GLY A O 1
ATOM 889 N N . PRO A 1 119 ? 8.281 2.560 -8.435 1.00 65.44 119 PRO A N 1
ATOM 890 C CA . PRO A 1 119 ? 7.109 2.047 -9.124 1.00 65.44 119 PRO A CA 1
ATOM 891 C C . PRO A 1 119 ? 7.088 0.517 -9.128 1.00 65.44 119 PRO A C 1
ATOM 893 O O . PRO A 1 119 ? 8.128 -0.124 -9.263 1.00 65.44 119 PRO A O 1
ATOM 896 N N . VAL A 1 120 ? 5.891 -0.084 -9.097 1.00 65.75 120 VAL A N 1
ATOM 897 C CA . VAL A 1 120 ? 5.713 -1.551 -9.150 1.00 65.75 120 VAL A CA 1
ATOM 898 C C . VAL A 1 120 ? 6.513 -2.204 -10.282 1.00 65.75 120 VAL A C 1
ATOM 900 O O . VAL A 1 120 ? 7.088 -3.275 -10.101 1.00 65.75 120 VAL A O 1
ATOM 903 N N . HIS A 1 121 ? 6.590 -1.543 -11.440 1.00 62.44 121 HIS A N 1
ATOM 904 C CA . HIS A 1 121 ? 7.340 -2.023 -12.600 1.00 62.44 121 HIS A CA 1
ATOM 905 C C . HIS A 1 121 ? 8.836 -2.227 -12.325 1.00 62.44 121 HIS A C 1
ATOM 907 O O . HIS A 1 121 ? 9.427 -3.127 -12.921 1.00 62.44 121 HIS A O 1
ATOM 913 N N . ALA A 1 122 ? 9.432 -1.462 -11.404 1.00 60.59 122 ALA A N 1
ATOM 914 C CA . ALA A 1 122 ? 10.830 -1.637 -11.027 1.00 60.59 122 ALA A CA 1
ATOM 915 C C . ALA A 1 122 ? 11.072 -2.997 -10.348 1.00 60.59 122 ALA A C 1
ATOM 917 O O . ALA A 1 122 ? 12.076 -3.658 -10.591 1.00 60.59 122 ALA A O 1
ATOM 918 N N . PHE A 1 123 ? 10.101 -3.486 -9.572 1.00 60.62 123 PHE A N 1
ATOM 919 C CA . PHE A 1 123 ? 10.209 -4.780 -8.888 1.00 60.62 123 PHE A CA 1
ATOM 920 C C . PHE A 1 123 ? 9.850 -5.986 -9.754 1.00 60.62 123 PHE A C 1
ATOM 922 O O . PHE A 1 123 ? 10.186 -7.115 -9.406 1.00 60.62 123 PHE A O 1
ATOM 929 N N . LEU A 1 124 ? 9.101 -5.770 -10.838 1.00 60.88 124 LEU A N 1
ATOM 930 C CA . LEU A 1 124 ? 8.624 -6.849 -11.704 1.00 60.88 124 LEU A CA 1
ATOM 931 C C . LEU A 1 124 ? 9.651 -7.255 -12.768 1.00 60.88 124 LEU A C 1
ATOM 933 O O . LEU A 1 124 ? 9.545 -8.350 -13.320 1.00 60.88 124 LEU A O 1
ATOM 937 N N . SER A 1 125 ? 10.641 -6.407 -13.063 1.00 54.69 125 SER A N 1
ATOM 938 C CA . SER A 1 125 ? 11.713 -6.774 -13.986 1.00 54.69 125 SER A CA 1
ATOM 939 C C . SER A 1 125 ? 12.800 -7.565 -13.244 1.00 54.69 125 SER A C 1
ATOM 941 O O . SER A 1 125 ? 13.395 -7.081 -12.284 1.00 54.69 125 SER A O 1
ATOM 943 N N . PHE A 1 126 ? 13.095 -8.779 -13.715 1.00 41.66 126 PHE A N 1
ATOM 944 C CA . PHE A 1 126 ? 14.153 -9.657 -13.184 1.00 41.66 126 PHE A CA 1
ATOM 945 C C . PHE A 1 126 ? 15.568 -9.033 -13.204 1.00 41.66 126 PHE A C 1
ATOM 947 O O . PHE A 1 126 ? 16.495 -9.618 -12.654 1.00 41.66 126 PHE A O 1
ATOM 954 N N . ALA A 1 127 ? 15.750 -7.868 -13.834 1.00 39.72 127 ALA A N 1
ATOM 955 C CA . ALA A 1 127 ? 17.046 -7.223 -14.024 1.00 39.72 127 ALA A CA 1
ATOM 956 C C . ALA A 1 127 ? 17.428 -6.210 -12.926 1.00 39.72 127 ALA A C 1
ATOM 958 O O . ALA A 1 127 ? 18.557 -5.724 -12.920 1.00 39.72 127 ALA A O 1
ATOM 959 N N . GLN A 1 128 ? 16.531 -5.852 -12.004 1.00 47.00 128 GLN A N 1
ATOM 960 C CA . GLN A 1 128 ? 16.730 -4.661 -11.169 1.00 47.00 128 GLN A CA 1
ATOM 961 C C . GLN A 1 128 ? 17.157 -4.982 -9.735 1.00 47.00 128 GLN A C 1
ATOM 963 O O . GLN A 1 128 ? 16.427 -4.793 -8.769 1.00 47.00 128 GLN A O 1
ATOM 968 N N . SER A 1 129 ? 18.415 -5.405 -9.618 1.00 43.69 129 SER A N 1
ATOM 969 C CA . SER A 1 129 ? 19.210 -5.296 -8.384 1.00 43.69 129 SER A CA 1
ATOM 970 C C . SER A 1 129 ? 19.868 -3.915 -8.237 1.00 43.69 129 SER A C 1
ATOM 972 O O . SER A 1 129 ? 20.618 -3.692 -7.290 1.00 43.69 129 SER A O 1
ATOM 974 N N . GLN A 1 130 ? 19.649 -3.003 -9.192 1.00 44.75 130 GLN A N 1
ATOM 975 C CA . GLN A 1 130 ? 20.256 -1.675 -9.208 1.00 44.75 130 GLN A CA 1
ATOM 976 C C . GLN A 1 130 ? 19.241 -0.599 -8.792 1.00 44.75 130 GLN A C 1
ATOM 978 O O . GLN A 1 130 ? 18.084 -0.667 -9.214 1.00 44.75 130 GLN A O 1
ATOM 983 N N . PRO A 1 131 ? 19.649 0.394 -7.976 1.00 47.72 131 PRO A N 1
ATOM 984 C CA . PRO A 1 131 ? 18.830 1.572 -7.717 1.00 47.72 131 PRO A CA 1
ATOM 985 C C . PRO A 1 131 ? 18.455 2.253 -9.039 1.00 47.72 131 PRO A C 1
ATOM 987 O O . PRO A 1 131 ? 19.287 2.326 -9.945 1.00 47.72 131 PRO A O 1
ATOM 990 N N . LEU A 1 132 ? 17.208 2.730 -9.153 1.00 51.00 132 LEU A N 1
ATOM 991 C CA . LEU A 1 132 ? 16.762 3.453 -10.346 1.00 51.00 132 LEU A CA 1
ATOM 992 C C . LEU A 1 132 ? 17.708 4.645 -10.574 1.00 51.00 132 LEU A C 1
ATOM 994 O O . LEU A 1 132 ? 17.899 5.439 -9.650 1.00 51.00 132 LEU A O 1
ATOM 998 N N . PRO A 1 133 ? 18.341 4.759 -11.756 1.00 48.41 133 PRO A N 1
ATOM 999 C CA . PRO A 1 133 ? 19.331 5.793 -12.002 1.00 48.41 133 PRO A CA 1
ATOM 1000 C C . PRO A 1 133 ? 18.711 7.187 -11.882 1.00 48.41 133 PRO A C 1
ATOM 1002 O O . PRO A 1 133 ? 17.554 7.419 -12.238 1.00 48.41 133 PRO A O 1
ATOM 1005 N N . HIS A 1 134 ? 19.527 8.125 -11.398 1.00 50.03 134 HIS A N 1
ATOM 1006 C CA . HIS A 1 134 ? 19.118 9.430 -10.883 1.00 50.03 134 HIS A CA 1
ATOM 1007 C C . HIS A 1 134 ? 18.354 10.304 -11.894 1.00 50.03 134 HIS A C 1
ATOM 1009 O O . HIS A 1 134 ? 17.686 11.226 -11.453 1.00 50.03 134 HIS A O 1
ATOM 1015 N N . ASN A 1 135 ? 18.386 10.040 -13.209 1.00 45.09 135 ASN A N 1
ATOM 1016 C CA . ASN A 1 135 ? 17.737 10.893 -14.220 1.00 45.09 135 ASN A CA 1
ATOM 1017 C C . ASN A 1 135 ? 17.148 10.181 -15.455 1.00 45.09 135 ASN A C 1
ATOM 1019 O O . ASN A 1 135 ? 16.258 10.745 -16.079 1.00 45.09 135 ASN A O 1
ATOM 1023 N N . GLU A 1 136 ? 17.580 8.975 -15.831 1.00 44.22 136 GLU A N 1
ATOM 1024 C CA . GLU A 1 136 ? 17.318 8.476 -17.199 1.00 44.22 136 GLU A CA 1
ATOM 1025 C C . GLU A 1 136 ? 16.009 7.687 -17.382 1.00 44.22 136 GLU A C 1
ATOM 1027 O O . GLU A 1 136 ? 15.556 7.496 -18.506 1.00 44.22 136 GLU A O 1
ATOM 1032 N N . THR A 1 137 ? 15.345 7.273 -16.299 1.00 51.56 137 THR A N 1
ATOM 1033 C CA . THR A 1 137 ? 14.090 6.489 -16.356 1.00 51.56 137 THR A CA 1
ATOM 1034 C C . THR A 1 137 ? 12.872 7.199 -15.769 1.00 51.56 137 THR A C 1
ATOM 1036 O O . THR A 1 137 ? 11.794 6.606 -15.695 1.00 51.56 137 THR A O 1
ATOM 1039 N N . ARG A 1 138 ? 13.006 8.460 -15.339 1.00 60.09 138 ARG A N 1
ATOM 1040 C CA . ARG A 1 138 ? 11.869 9.212 -14.797 1.00 60.09 138 ARG A CA 1
ATOM 1041 C C . ARG A 1 138 ? 10.998 9.720 -15.933 1.00 60.09 138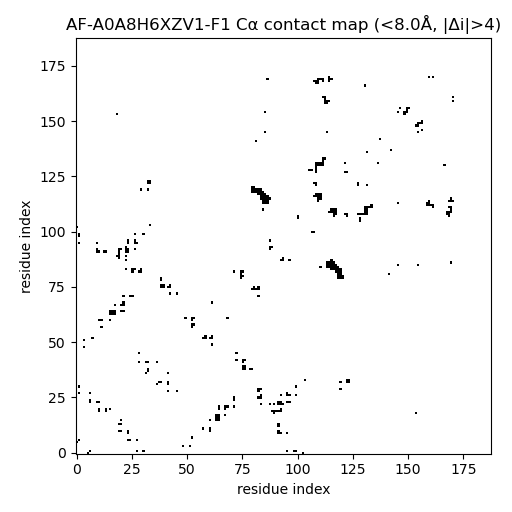 ARG A C 1
ATOM 1043 O O . ARG A 1 138 ? 11.399 10.525 -16.765 1.00 60.09 138 ARG A O 1
ATOM 1050 N N . THR A 1 139 ? 9.775 9.226 -15.962 1.00 61.66 139 THR A N 1
ATOM 1051 C CA . THR A 1 139 ? 8.760 9.704 -16.891 1.00 61.66 139 THR A CA 1
ATOM 1052 C C . THR A 1 139 ? 8.280 11.097 -16.471 1.00 61.66 139 THR A C 1
ATOM 1054 O O . THR A 1 139 ? 8.047 11.303 -15.283 1.00 61.66 139 THR A O 1
ATOM 1057 N N . PRO A 1 140 ? 8.021 12.034 -17.396 1.00 68.94 140 PRO A N 1
ATOM 1058 C CA . PRO A 1 140 ? 7.554 13.384 -17.053 1.00 68.94 140 PRO A CA 1
ATOM 1059 C C . PRO A 1 140 ? 6.327 13.416 -16.126 1.00 68.94 140 PRO A C 1
ATOM 1061 O O . PRO A 1 140 ? 6.199 14.291 -15.272 1.00 68.94 140 PRO A O 1
ATOM 1064 N N . TRP A 1 141 ? 5.444 12.419 -16.232 1.00 69.00 141 TRP A N 1
ATOM 1065 C CA . TRP A 1 141 ? 4.266 12.322 -15.372 1.00 69.00 141 TRP A CA 1
ATOM 1066 C C . TRP A 1 141 ? 4.612 12.040 -13.899 1.00 69.00 141 TRP A C 1
ATOM 1068 O O . TRP A 1 141 ? 3.868 12.468 -13.021 1.00 69.00 141 TRP A O 1
ATOM 1078 N N . SER A 1 142 ? 5.711 11.334 -13.594 1.00 67.00 142 SER A N 1
ATOM 1079 C CA . SER A 1 142 ? 6.060 10.963 -12.211 1.00 67.00 142 SER A CA 1
ATOM 1080 C C . SER A 1 142 ? 6.553 12.165 -11.416 1.00 67.00 142 SER A C 1
ATOM 1082 O O . SER A 1 142 ? 6.246 12.299 -10.235 1.00 67.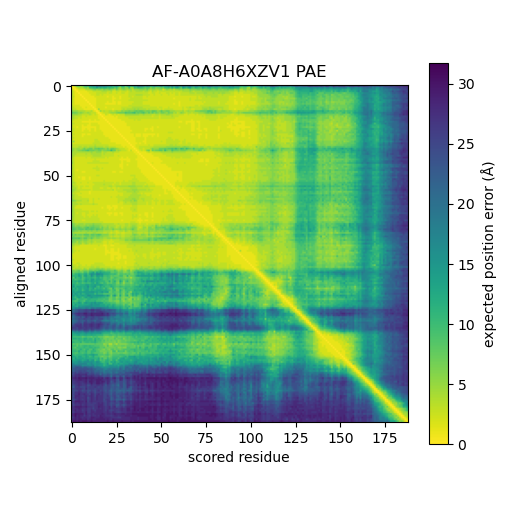00 142 SER A O 1
ATOM 1084 N N . GLU A 1 143 ? 7.267 13.068 -12.085 1.00 70.75 143 GLU A N 1
ATOM 1085 C CA . GLU A 1 143 ? 7.685 14.342 -11.509 1.00 70.75 143 GLU A CA 1
ATOM 1086 C C . GLU A 1 143 ? 6.492 15.277 -11.288 1.00 70.75 143 GLU A C 1
ATOM 1088 O O . GLU A 1 143 ? 6.334 15.819 -10.195 1.00 70.75 143 GLU A O 1
ATOM 1093 N N . GLN A 1 144 ? 5.599 15.390 -12.276 1.00 71.25 144 GLN A N 1
ATOM 1094 C CA . GLN A 1 144 ? 4.355 16.158 -12.138 1.00 71.25 144 GLN A CA 1
ATOM 1095 C C . GLN A 1 144 ? 3.486 15.636 -10.989 1.00 71.25 144 GLN A C 1
ATOM 1097 O O . GLN A 1 144 ? 2.939 16.421 -10.216 1.00 71.25 144 GLN A O 1
ATOM 1102 N N . TYR A 1 145 ? 3.389 14.312 -10.845 1.00 71.62 145 TYR A N 1
ATOM 1103 C CA . TYR A 1 145 ? 2.659 13.675 -9.753 1.00 71.62 145 TYR A CA 1
ATOM 1104 C C . TYR A 1 145 ? 3.246 14.038 -8.382 1.00 71.62 145 TYR A C 1
ATOM 1106 O O . TYR A 1 145 ? 2.502 14.413 -7.477 1.00 71.62 145 TYR A O 1
ATOM 1114 N N . PHE A 1 146 ? 4.574 13.984 -8.232 1.00 69.00 146 PHE A N 1
ATOM 1115 C CA . PHE A 1 146 ? 5.241 14.384 -6.993 1.00 69.00 146 PHE A CA 1
ATOM 1116 C C . PHE A 1 146 ? 5.020 15.870 -6.677 1.00 69.00 146 PHE A C 1
ATOM 1118 O O . PHE A 1 146 ? 4.607 16.210 -5.570 1.00 69.00 146 PHE A O 1
ATOM 1125 N N . GLN A 1 147 ? 5.232 16.757 -7.653 1.00 72.69 147 GLN A N 1
ATOM 1126 C CA . GLN A 1 147 ? 5.057 18.201 -7.472 1.00 72.69 147 GLN A CA 1
ATOM 1127 C C . GLN A 1 147 ? 3.619 18.567 -7.084 1.00 72.69 147 GLN A C 1
ATOM 1129 O O . GLN A 1 147 ? 3.419 19.383 -6.186 1.00 72.69 147 GLN A O 1
ATOM 1134 N N . ALA A 1 148 ? 2.617 17.932 -7.698 1.00 73.75 148 ALA A N 1
ATOM 1135 C CA . ALA A 1 148 ? 1.217 18.140 -7.338 1.00 73.75 148 ALA A CA 1
ATOM 1136 C C . ALA A 1 148 ? 0.941 17.757 -5.874 1.00 73.75 148 ALA A C 1
ATOM 1138 O O . ALA A 1 148 ? 0.259 18.479 -5.153 1.00 73.75 148 ALA A O 1
ATOM 1139 N N . ARG A 1 149 ? 1.521 16.650 -5.400 1.00 70.56 149 ARG A N 1
ATOM 1140 C CA . ARG A 1 149 ? 1.363 16.171 -4.016 1.00 70.56 149 ARG A CA 1
ATOM 1141 C C . ARG A 1 149 ? 2.073 17.065 -2.997 1.00 70.56 14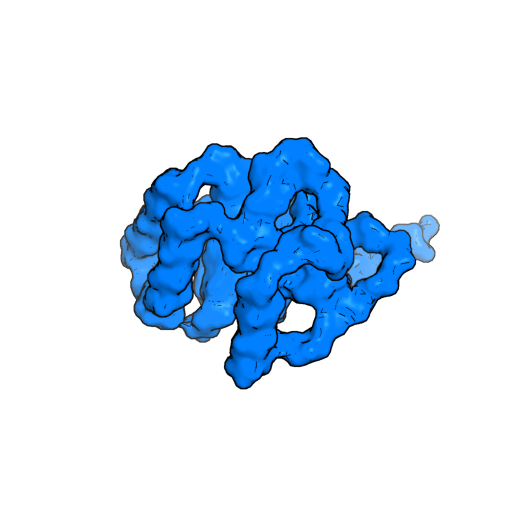9 ARG A C 1
ATOM 1143 O O . ARG A 1 149 ? 1.556 17.257 -1.899 1.00 70.56 149 ARG A O 1
ATOM 1150 N N . VAL A 1 150 ? 3.207 17.661 -3.372 1.00 69.06 150 VAL A N 1
ATOM 1151 C CA . VAL A 1 150 ? 3.876 18.704 -2.576 1.00 69.06 150 VAL A CA 1
ATOM 1152 C C . VAL A 1 150 ? 2.997 19.949 -2.458 1.00 69.06 150 VAL A C 1
ATOM 1154 O O . VAL A 1 150 ? 2.822 20.472 -1.361 1.00 69.06 150 VAL A O 1
ATOM 1157 N N . GLN A 1 151 ? 2.396 20.405 -3.561 1.00 73.50 151 GLN A N 1
ATOM 1158 C CA . GLN A 1 151 ? 1.493 21.564 -3.555 1.00 73.50 151 GLN A CA 1
ATOM 1159 C C . GLN A 1 151 ? 0.247 21.334 -2.689 1.00 73.50 151 GLN A C 1
ATOM 1161 O O . GLN A 1 151 ? -0.253 22.271 -2.072 1.00 73.50 151 GLN A O 1
ATOM 1166 N N . LEU A 1 152 ? -0.228 20.089 -2.615 1.00 70.50 152 LEU A N 1
ATOM 1167 C CA . LEU A 1 152 ? -1.335 19.681 -1.748 1.00 70.50 152 LEU A CA 1
ATOM 1168 C C . LEU A 1 152 ? -0.926 19.496 -0.274 1.00 70.50 152 LEU A C 1
ATOM 1170 O O . LEU A 1 152 ? -1.786 19.243 0.564 1.00 70.50 152 LEU A O 1
ATOM 1174 N N . GLY A 1 153 ? 0.365 19.620 0.058 1.00 64.50 153 GLY A N 1
ATOM 1175 C CA . GLY A 1 153 ? 0.882 19.416 1.415 1.00 64.50 153 GLY A CA 1
ATOM 1176 C C . GLY A 1 153 ? 0.885 17.952 1.870 1.00 64.50 153 GLY A C 1
ATOM 1177 O O . GLY A 1 153 ? 1.046 17.679 3.056 1.00 64.50 153 GLY A O 1
ATOM 1178 N N . GLU A 1 154 ? 0.710 17.003 0.947 1.00 64.12 154 GLU A N 1
ATOM 1179 C CA . GLU A 1 154 ? 0.664 15.562 1.235 1.00 64.12 154 GLU A CA 1
ATOM 1180 C C . GLU A 1 154 ? 2.068 14.935 1.288 1.00 64.12 154 GLU A C 1
ATOM 1182 O O . GLU A 1 154 ? 2.258 13.819 1.781 1.00 64.12 154 GLU A O 1
ATOM 1187 N N . VAL A 1 155 ? 3.070 15.645 0.762 1.00 62.41 155 VAL A N 1
ATOM 1188 C CA . VAL A 1 155 ? 4.477 15.237 0.746 1.00 62.41 155 VAL A CA 1
ATOM 1189 C C . VAL A 1 155 ? 5.364 16.438 1.096 1.00 62.41 155 VAL A C 1
ATOM 1191 O O . VAL A 1 155 ? 5.084 17.538 0.615 1.00 62.41 155 VAL A O 1
ATOM 1194 N N . PRO A 1 156 ? 6.430 16.267 1.906 1.00 60.38 156 PRO A N 1
ATOM 1195 C CA . PRO A 1 156 ? 7.397 17.326 2.163 1.00 60.38 156 PRO A CA 1
ATOM 1196 C C . PRO A 1 156 ? 7.977 17.860 0.851 1.00 60.38 156 PRO A C 1
ATOM 1198 O O . PRO A 1 156 ? 8.371 17.084 -0.019 1.00 60.38 156 PRO A O 1
ATOM 1201 N N . GLY A 1 157 ? 8.034 19.186 0.709 1.00 54.06 157 GLY A N 1
ATOM 1202 C CA . GLY A 1 157 ? 8.592 19.827 -0.487 1.00 54.06 157 GLY A CA 1
ATOM 1203 C C . GLY A 1 157 ? 10.106 19.673 -0.625 1.00 54.06 157 GLY A C 1
ATOM 1204 O O . GLY A 1 157 ? 10.636 19.807 -1.726 1.00 54.06 157 GLY A O 1
ATOM 1205 N N . GLU A 1 158 ? 10.799 19.356 0.469 1.00 53.81 158 GLU A N 1
ATOM 1206 C CA . GLU A 1 158 ? 12.225 19.051 0.456 1.00 53.81 158 GLU A CA 1
ATOM 1207 C C . GLU A 1 158 ? 12.447 17.570 0.143 1.00 53.81 158 GLU A C 1
ATOM 1209 O O . GLU A 1 158 ? 12.026 16.675 0.880 1.00 53.81 158 GLU A O 1
ATOM 1214 N N . LEU A 1 159 ? 13.128 17.321 -0.976 1.00 51.38 159 LEU A N 1
ATOM 1215 C CA . LEU A 1 159 ? 13.593 15.991 -1.342 1.00 51.38 159 LEU A CA 1
ATOM 1216 C C . LEU A 1 159 ? 14.662 15.549 -0.335 1.00 51.38 159 LEU A C 1
ATOM 1218 O O . LEU A 1 159 ? 15.578 16.328 -0.056 1.00 51.38 159 LEU A O 1
ATOM 1222 N N . PRO A 1 160 ? 14.597 14.322 0.204 1.00 49.16 160 PRO A N 1
ATOM 1223 C CA . PRO A 1 160 ? 15.662 13.817 1.056 1.00 49.16 160 PRO A CA 1
ATOM 1224 C C . PRO A 1 160 ? 17.000 13.856 0.299 1.00 49.16 160 PRO A C 1
ATOM 1226 O O . PRO A 1 160 ? 17.138 13.286 -0.780 1.00 49.16 160 PRO A O 1
ATOM 1229 N N . ALA A 1 161 ? 17.992 14.564 0.842 1.00 38.88 161 ALA A N 1
ATOM 1230 C CA . ALA A 1 161 ? 19.327 14.622 0.257 1.00 38.88 161 ALA A CA 1
ATOM 1231 C C . ALA A 1 161 ? 20.032 13.274 0.470 1.00 38.88 161 ALA A C 1
ATOM 1233 O O . ALA A 1 161 ? 20.416 12.936 1.590 1.00 38.88 161 ALA A O 1
ATOM 1234 N N . TYR A 1 162 ? 20.199 12.489 -0.595 1.00 43.53 162 TYR A N 1
ATOM 1235 C CA . TYR A 1 162 ? 20.934 11.225 -0.541 1.00 43.53 162 TYR A CA 1
ATOM 1236 C C . TYR A 1 162 ? 22.358 11.423 -1.047 1.00 43.53 162 TYR A C 1
ATOM 1238 O O . TYR A 1 162 ? 22.603 11.523 -2.248 1.00 43.53 162 TYR A O 1
ATOM 1246 N N . SER A 1 163 ? 23.320 11.455 -0.128 1.00 36.72 163 SER A N 1
ATOM 1247 C CA . SER A 1 163 ? 24.741 11.415 -0.464 1.00 36.72 163 SER A CA 1
ATOM 1248 C C . SER A 1 163 ? 25.068 10.075 -1.126 1.00 36.72 163 SER A C 1
ATOM 1250 O O . SER A 1 163 ? 24.889 9.008 -0.536 1.00 36.72 163 SER A O 1
ATOM 1252 N N . SER A 1 164 ? 25.559 10.135 -2.360 1.00 34.62 164 SER A N 1
ATOM 1253 C CA . SER A 1 164 ? 26.081 9.016 -3.140 1.00 34.62 164 SER A CA 1
ATOM 1254 C C . SER A 1 164 ? 27.175 8.270 -2.365 1.00 34.62 164 SER A C 1
ATOM 1256 O O . SER A 1 164 ? 28.317 8.723 -2.321 1.00 34.62 164 SER A O 1
ATOM 1258 N N . GLY A 1 165 ? 26.849 7.148 -1.720 1.00 32.44 165 GLY A N 1
ATOM 1259 C CA . GLY A 1 165 ? 27.862 6.399 -0.969 1.00 32.44 165 GLY A CA 1
ATOM 1260 C C . GLY A 1 165 ? 27.431 5.072 -0.357 1.00 32.44 165 GLY A C 1
ATOM 1261 O O . GLY A 1 165 ? 28.245 4.161 -0.324 1.00 32.44 165 GLY A O 1
ATOM 1262 N N . ASN A 1 166 ? 26.171 4.903 0.053 1.00 31.28 166 ASN A N 1
ATOM 1263 C CA . ASN A 1 166 ? 25.694 3.631 0.607 1.00 31.28 166 ASN A CA 1
ATOM 1264 C C . ASN A 1 166 ? 24.430 3.162 -0.114 1.00 31.28 166 ASN A C 1
ATOM 1266 O O . ASN A 1 166 ? 23.340 3.701 0.064 1.00 31.28 166 ASN A O 1
ATOM 1270 N N . GLN A 1 167 ? 24.592 2.133 -0.945 1.00 39.53 167 GLN A N 1
ATOM 1271 C CA . GLN A 1 167 ? 23.494 1.396 -1.555 1.00 39.53 167 GLN A CA 1
ATOM 1272 C C . GLN A 1 167 ? 22.706 0.662 -0.464 1.00 39.53 167 GLN A C 1
ATOM 1274 O O . GLN A 1 167 ? 23.110 -0.410 -0.036 1.00 39.53 167 GLN A O 1
ATOM 1279 N N . MET A 1 168 ? 21.605 1.254 -0.002 1.00 35.44 168 MET A N 1
ATOM 1280 C CA . MET A 1 168 ? 20.330 0.602 0.324 1.00 35.44 168 MET A CA 1
ATOM 1281 C C . MET A 1 168 ? 19.431 1.606 1.054 1.00 35.44 168 MET A C 1
ATOM 1283 O O . MET A 1 168 ? 19.659 1.945 2.211 1.00 35.44 168 MET A O 1
ATOM 1287 N N . THR A 1 169 ? 18.327 1.952 0.392 1.00 37.47 169 THR A N 1
ATOM 1288 C CA . THR A 1 169 ? 17.097 2.521 0.961 1.00 37.47 169 THR A CA 1
ATOM 1289 C C . THR A 1 169 ? 17.071 4.013 1.314 1.00 37.47 169 THR A C 1
ATOM 1291 O O . THR A 1 169 ? 18.079 4.652 1.591 1.00 37.47 169 THR A O 1
ATOM 1294 N N . LEU A 1 170 ? 15.837 4.531 1.279 1.00 36.16 170 LEU A N 1
ATOM 1295 C CA . LEU A 1 170 ? 15.311 5.690 2.003 1.00 36.16 170 LEU A CA 1
ATOM 1296 C C . LEU A 1 170 ? 16.088 5.994 3.285 1.00 36.16 170 LEU A C 1
ATOM 1298 O O . LEU A 1 170 ? 16.466 5.041 3.971 1.00 36.16 170 LEU A O 1
ATOM 1302 N N . PRO A 1 171 ? 16.224 7.276 3.681 1.00 31.98 171 PRO A N 1
ATOM 1303 C CA . PRO A 1 171 ? 17.004 7.644 4.839 1.00 31.98 171 PRO A CA 1
ATOM 1304 C C . PRO A 1 171 ? 16.421 6.896 6.026 1.00 31.98 171 PRO A C 1
ATOM 1306 O O . PRO A 1 171 ? 15.206 6.681 6.111 1.00 31.98 171 PRO A O 1
ATOM 1309 N N . LEU A 1 172 ? 17.311 6.485 6.918 1.00 30.20 172 LEU A N 1
ATOM 1310 C CA . LEU A 1 172 ? 16.980 5.912 8.207 1.00 30.20 172 LEU A CA 1
ATOM 1311 C C . LEU A 1 172 ? 15.894 6.778 8.878 1.00 30.20 172 LEU A C 1
ATOM 1313 O O . LEU A 1 172 ? 16.198 7.770 9.532 1.00 30.20 172 LEU A O 1
ATOM 1317 N N . TYR A 1 173 ? 14.617 6.412 8.746 1.00 35.50 173 TYR A N 1
ATOM 1318 C CA . TYR A 1 173 ? 13.664 6.744 9.787 1.00 35.50 173 TYR A CA 1
ATOM 1319 C C . TYR A 1 173 ? 13.915 5.708 10.867 1.00 35.50 173 TYR A C 1
ATOM 1321 O O . TYR A 1 173 ? 13.477 4.558 10.784 1.00 35.50 173 TYR A O 1
ATOM 1329 N N . THR A 1 174 ? 14.743 6.131 11.813 1.00 31.08 174 THR A N 1
ATOM 1330 C CA . THR A 1 174 ? 14.967 5.525 13.113 1.00 31.08 174 THR A CA 1
ATOM 1331 C C . THR A 1 174 ? 13.637 5.045 13.689 1.00 31.08 174 THR A C 1
ATOM 1333 O O . THR A 1 174 ? 12.854 5.819 14.233 1.00 31.08 174 THR A O 1
ATOM 1336 N N . SER A 1 175 ? 13.381 3.735 13.635 1.00 26.84 175 SER A N 1
ATOM 1337 C CA . SER A 1 175 ? 12.685 3.147 14.771 1.00 26.84 175 SER A CA 1
ATOM 1338 C C . SER A 1 175 ? 13.624 3.363 15.952 1.00 26.84 175 SER A C 1
ATOM 1340 O O . SER A 1 175 ? 14.754 2.864 15.930 1.00 26.84 175 SER A O 1
ATOM 1342 N N . HIS A 1 176 ? 13.178 4.106 16.961 1.00 29.89 176 HIS A N 1
ATOM 1343 C CA . HIS A 1 176 ? 13.885 4.237 18.236 1.00 29.89 176 HIS A CA 1
ATOM 1344 C C . HIS A 1 176 ? 14.245 2.871 18.868 1.00 29.89 176 HIS A C 1
ATOM 1346 O O . HIS A 1 176 ? 15.108 2.808 19.734 1.00 29.89 176 HIS A O 1
ATOM 1352 N N . ASP A 1 177 ? 13.693 1.771 18.352 1.00 31.12 177 ASP A N 1
ATOM 1353 C CA . ASP A 1 177 ? 13.906 0.402 18.821 1.00 31.12 177 ASP A CA 1
ATOM 1354 C C . ASP A 1 177 ? 15.234 -0.253 18.383 1.00 31.12 177 ASP A C 1
ATOM 1356 O O . ASP A 1 177 ? 15.558 -1.336 18.865 1.00 31.12 177 ASP A O 1
ATOM 1360 N N . HIS A 1 178 ? 16.034 0.362 17.497 1.00 30.91 178 HIS A N 1
ATOM 1361 C CA . HIS A 1 178 ? 17.329 -0.214 17.077 1.00 30.91 178 HIS A CA 1
ATOM 1362 C C . HIS A 1 178 ? 18.564 0.369 17.782 1.00 30.91 178 HIS A C 1
ATOM 1364 O O . HIS A 1 178 ? 19.659 -0.171 17.617 1.00 30.91 178 HIS A O 1
ATOM 1370 N N . VAL A 1 179 ? 18.415 1.407 18.612 1.00 34.88 179 VAL A N 1
ATOM 1371 C CA . VAL A 1 179 ? 19.548 1.963 19.382 1.00 34.88 179 VAL A CA 1
ATOM 1372 C C . VAL A 1 179 ? 19.948 1.039 20.545 1.00 34.88 179 VAL A C 1
ATOM 1374 O O . VAL A 1 179 ? 21.101 1.039 20.966 1.00 34.88 179 VAL A O 1
ATOM 1377 N N . SER A 1 180 ? 19.054 0.160 21.003 1.00 35.72 180 SER A N 1
ATOM 1378 C CA . SER A 1 180 ? 19.313 -0.706 22.163 1.00 35.72 180 SER A CA 1
ATOM 1379 C C . SER A 1 180 ? 20.072 -2.003 21.851 1.00 35.72 180 SER A C 1
ATOM 1381 O O . SER A 1 180 ? 20.569 -2.639 22.774 1.00 35.72 180 SER A O 1
ATOM 1383 N N . ALA A 1 181 ? 20.200 -2.412 20.583 1.00 32.28 181 ALA A N 1
ATOM 1384 C CA . ALA A 1 181 ? 20.891 -3.663 20.238 1.00 32.28 181 ALA A CA 1
ATOM 1385 C C . ALA A 1 181 ? 22.412 -3.489 20.062 1.00 32.28 181 ALA A C 1
ATOM 1387 O O . ALA A 1 181 ? 23.175 -4.392 20.390 1.00 32.28 181 ALA A O 1
ATOM 1388 N N . ASN A 1 182 ? 22.870 -2.313 19.616 1.00 33.81 182 ASN A N 1
ATOM 1389 C CA . ASN A 1 182 ? 24.298 -2.048 19.389 1.00 33.81 182 ASN A CA 1
ATOM 1390 C C . ASN A 1 182 ? 25.017 -1.402 20.585 1.00 33.81 182 ASN A C 1
ATOM 1392 O O . ASN A 1 182 ? 26.230 -1.225 20.533 1.00 33.81 182 ASN A O 1
ATOM 1396 N N . GLN A 1 183 ? 24.311 -1.085 21.675 1.00 36.75 183 GLN A N 1
ATOM 1397 C CA . GLN A 1 183 ? 24.941 -0.629 22.922 1.00 36.75 183 GLN A CA 1
ATOM 1398 C C . GLN A 1 183 ? 25.316 -1.771 23.882 1.00 36.75 183 GLN A C 1
ATOM 1400 O O . GLN A 1 183 ? 26.024 -1.524 24.851 1.00 36.75 183 GLN A O 1
ATOM 1405 N N . LEU A 1 184 ? 24.919 -3.019 23.601 1.00 35.50 184 LEU A N 1
ATOM 1406 C CA . LEU A 1 184 ? 25.280 -4.189 24.418 1.00 35.50 184 LEU A CA 1
ATOM 1407 C C . LEU A 1 184 ? 26.448 -5.018 23.860 1.00 35.50 184 LEU A C 1
ATOM 1409 O O . LEU A 1 184 ? 26.967 -5.870 24.569 1.00 35.50 184 LEU A O 1
ATOM 1413 N N . VAL A 1 185 ? 26.891 -4.768 22.623 1.00 38.28 185 VAL A N 1
ATOM 1414 C CA . VAL A 1 185 ? 28.029 -5.494 22.011 1.00 38.28 185 VAL A CA 1
ATOM 1415 C C . VAL A 1 185 ? 29.350 -4.721 22.147 1.00 38.28 185 VAL A C 1
ATOM 1417 O O . VAL A 1 185 ? 30.420 -5.275 21.936 1.00 38.28 185 VAL A O 1
ATOM 1420 N N . SER A 1 186 ? 29.294 -3.457 22.573 1.00 41.53 186 SER A N 1
ATOM 1421 C CA . SER A 1 186 ? 30.476 -2.610 22.820 1.00 41.53 186 SER A CA 1
ATOM 1422 C C . SER A 1 186 ? 30.856 -2.516 24.304 1.00 41.53 186 SER A C 1
ATOM 1424 O O . SER A 1 186 ? 31.723 -1.726 24.667 1.00 41.53 186 SER A O 1
ATOM 1426 N N . ALA A 1 187 ? 30.189 -3.287 25.163 1.00 44.31 187 ALA A N 1
ATOM 1427 C CA . ALA A 1 187 ? 30.479 -3.393 26.587 1.00 44.31 187 ALA A CA 1
ATOM 1428 C C . ALA A 1 187 ? 30.496 -4.873 26.995 1.00 44.31 187 ALA A C 1
ATOM 1430 O O . ALA A 1 187 ? 29.604 -5.324 27.709 1.00 44.31 187 ALA A O 1
ATOM 1431 N N . ASN A 1 188 ? 31.462 -5.624 26.457 1.00 36.12 188 ASN A N 1
ATOM 1432 C CA . ASN A 1 188 ? 32.098 -6.799 27.068 1.00 36.12 188 ASN A CA 1
ATOM 1433 C C . ASN A 1 188 ? 33.320 -7.213 26.247 1.00 36.12 188 ASN A C 1
ATOM 1435 O O . ASN A 1 188 ? 33.154 -7.437 25.028 1.00 36.12 188 ASN A O 1
#

Solvent-accessible surface area (backbone atoms only — not comparable to full-atom values): 10960 Å² total; per-residue (Å²): 131,81,43,65,71,55,46,48,57,41,53,68,64,25,79,70,38,50,67,29,41,43,36,36,50,32,38,53,50,49,56,41,44,76,71,71,44,51,49,73,55,46,51,51,51,51,54,50,41,55,51,51,32,46,77,70,72,43,44,62,60,53,64,58,28,42,66,50,55,51,52,52,49,52,39,29,74,75,65,22,58,69,43,36,40,60,50,64,82,38,71,43,10,40,52,44,47,50,52,48,60,75,68,45,94,61,76,74,40,27,31,71,53,63,34,0,57,26,31,42,60,56,74,70,43,95,80,45,90,56,64,61,63,96,68,86,78,71,53,75,65,60,56,52,53,51,52,53,36,29,76,71,67,79,38,77,81,69,62,67,85,70,77,92,82,71,99,73,66,53,78,85,76,73,60,81,78,60,65,69,66,67,63,60,69,79,68,121

Nearest PDB structures (foldseek):
  7o40-assembly1_A  TM=2.154E-01  e=6.375E+00  Synechocystis sp. PCC 6803 substr. Kazusa
  9eom-assembly1_A-56  TM=2.612E-01  e=7.097E+00  Synechocystis sp. PCC 6803
  9eom-assembly1_A-58  TM=2.612E-01  e=7.097E+00  Synechocystis sp. PCC 6803
  9eom-assembly1_A-60  TM=2.612E-01  e=7.097E+00  Synechocystis sp. PCC 6803

Sequence (188 aa):
MLGQADIAKYLDQCEGSKTAIEEVLSGYIVWKYLRGATSARVLGKLRYLTIYLRVTGRGHIIEEGADVFKILMLEVAGGGGRIGLLPAQTVPGKAVWNAIRRAASLPLVTDSVYGGPGPVHAFLSFAQSQPLPHNETRTPWSEQYFQARVQLGEVPGELPAYSSGNQMTLPLYTSHDHVSANQLVSAN

Mean predicted aligned error: 11.35 Å

Secondary structure (DSSP, 8-state):
---HHHHHHHHHTTTT-HHHHHHHHHHHHHHHHHTT--HHHHHHHHHHHHHHHHHTT-HHHHHHTHHHHHHHHHHHHTTSTTTT-SPP-SHHHHHHHHHHHHH-SS-----TTT-S---HHHHHSTT--SPPPTTTS--HHHHHHHHHHHHTTSS-SSPP---TT--S-S-----GGGTTTSSSSS--

Organism: NCBI:txid230812